Protein AF-Q3A7S2-F1 (afdb_monomer)

Organism: Syntrophotalea carbinolica (strain DSM 2380 / NBRC 103641 / GraBd1) (NCBI:txid338963)

InterPro domains:
  IPR001789 Signal transduction response regulator, receiver domain [PS50110] (1-132)
  IPR001867 OmpR/PhoB-type DNA-binding domain [PF00486] (165-240)
  IPR001867 OmpR/PhoB-type DNA-binding domain [PS51755] (143-242)
  IPR001867 OmpR/PhoB-type DNA-binding domain [SM00862] (164-240)
  IPR001867 OmpR/PhoB-type DNA-binding domain [cd00383] (151-240)
  IPR011006 CheY-like superfamily [SSF52172] (60-141)
  IPR016032 Signal transduction response regulator, C-terminal effector [SSF46894] (145-241)
  IPR036388 Winged helix-like DNA-binding domain superfamily [G3DSA:1.10.10.10] (134-241)
  IPR039420 Transcriptional regulatory protein WalR-like [PTHR48111] (60-238)

Sequence (242 aa):
MTLQRLKACLMEISANHEKNIWILAHQAQPDLSSLQDLMGGGYHLQPFAIRKSAVLHPPQKVDLALLDMAASTQDAMTSIMRLREDYKGPLAVLDNHPNERRHILALEIGADDYLQQPVSSPVLAARIEALLRRYQQAEREPSAVISVGDLTIDATRREVTKNEKVISVTTVEFKLLWYLASHAGIVVSRNDIHLALYNREYNGIDRSVDMYISRLRKKLGDCPAHPTLLKTIRGDGYLFVG

Mean predicted aligned error: 15.79 Å

Solvent-accessible surface area (backbone atoms only — not comparable to full-atom values): 14054 Å² total; per-residue (Å²): 136,61,69,66,60,58,51,49,53,57,48,63,77,61,69,84,66,79,39,29,34,37,32,38,20,63,46,95,72,64,89,50,76,57,48,54,69,42,55,81,72,48,39,46,79,45,80,42,69,56,51,103,82,59,80,73,73,78,66,101,71,61,59,30,39,38,37,44,41,85,54,64,72,68,67,47,55,52,46,47,46,57,37,52,74,75,49,83,66,48,33,38,36,37,25,72,79,72,47,71,69,59,52,53,48,44,42,75,59,63,38,78,44,76,42,58,50,90,50,58,44,71,60,52,51,52,49,51,51,54,44,47,51,52,48,52,60,70,66,45,60,66,57,51,57,48,76,45,92,58,36,38,41,27,65,84,78,70,42,36,30,45,77,91,36,80,47,94,67,54,76,65,50,45,51,50,51,49,55,37,56,71,40,53,80,41,80,43,37,60,45,58,51,32,31,74,75,68,75,40,81,60,83,88,72,82,55,63,67,65,50,42,52,55,52,47,26,64,72,69,72,39,42,86,92,64,48,65,40,68,36,78,43,85,96,56,32,38,26,22,44,116

Nearest PDB structures (foldseek):
  4nhj-assembly1_B  TM=9.619E-01  e=2.198E-11  Klebsiella pneumoniae
  1ys6-assembly1_B  TM=4.608E-01  e=1.543E-15  Mycobacterium tuberculosis
  1ys6-assembly1_A  TM=4.463E-01  e=8.260E-16  Mycobacterium tuberculosis
  1ys7-assembly1_B  TM=4.510E-01  e=1.559E-14  Mycobacterium tuberculosis
  1ys7-assembly1_A  TM=4.582E-01  e=7.441E-14  Mycobacterium tuberculosis

Radius of gyration: 23.62 Å; Cα contacts (8 Å, |Δi|>4): 332; chains: 1; bounding box: 54×36×61 Å

Secondary structure (DSSP, 8-state):
--HHHHHHHHHHHT-S--EEEEEEESSSS---GGGHHHHTTTEEEEEEE--TT------S--SEEEEE--S-HHHHHHHHHHHHHH--S-EEEEESS--HHHHHHHHHTT-SEEEESS--HHHHHHHHHHHHHHHHHHH----SEEEETTEEEETTTTEEEETTEE----HHHHHHHHHHHHTTTSEEEHHHHHHHHHSS---S---HHHHHHHHHHHHHT-BTTB-SSEEEETTTEEEE--

Foldseek 3Di:
DDPVVVVVVVVVVVPDAQAEEEEEEQDPDDPCVQVPVVVVVRYDYH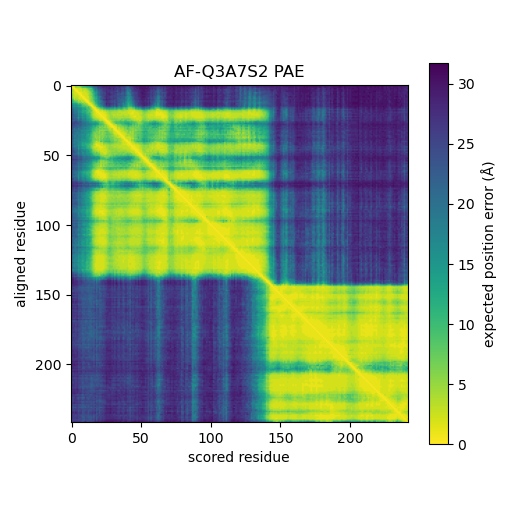YDHDDQPDQDDDPPDHLEYEYEPPDDLPSRLVVLLRCVVHDDHAYEYEYQDDDPVSQVSSVVSPHPYYDYPPDHNVVVVVVSVVRSVVRVVVVPPPPCWDDDPQWIQHVVVLWIGGVNHTQDDDPLLSQLLVVQSVVAPDFDFPQNSCCSRPVDGDPPPDCVSVVSLVVNCVSRVADQVHGQAWDADPPGHIHGYD

pLDDT: mean 81.1, std 15.26, range [33.44, 96.94]

Structure (mmCIF, N/CA/C/O backbone):
data_AF-Q3A7S2-F1
#
_entry.id   AF-Q3A7S2-F1
#
loop_
_atom_site.group_PDB
_atom_site.id
_atom_site.type_symbol
_atom_site.label_atom_id
_atom_site.label_alt_id
_atom_site.label_comp_id
_atom_site.label_asym_id
_atom_site.label_entity_id
_atom_site.label_seq_id
_atom_site.pdbx_PDB_ins_code
_atom_site.Cartn_x
_atom_site.Cartn_y
_atom_site.Cartn_z
_atom_site.occupancy
_atom_site.B_iso_or_equiv
_atom_site.auth_seq_id
_atom_site.auth_comp_id
_atom_site.auth_asym_id
_atom_site.auth_atom_id
_atom_site.pdbx_PDB_model_num
ATOM 1 N N . MET A 1 1 ? -18.500 -14.383 -22.888 1.00 48.12 1 MET A N 1
ATOM 2 C CA . MET A 1 1 ? -18.293 -12.991 -22.426 1.00 48.12 1 MET A CA 1
ATOM 3 C C . MET A 1 1 ? -17.376 -12.296 -23.418 1.00 48.12 1 MET A C 1
ATOM 5 O O . MET A 1 1 ? -16.205 -12.631 -23.485 1.00 48.12 1 MET A O 1
ATOM 9 N N . THR A 1 2 ? -17.927 -11.436 -24.268 1.00 45.91 2 THR A N 1
ATOM 10 C CA . THR A 1 2 ? -17.238 -10.834 -25.421 1.00 45.91 2 THR A CA 1
ATOM 11 C C . THR A 1 2 ? -16.169 -9.829 -24.980 1.00 45.91 2 THR A C 1
ATOM 13 O O . THR A 1 2 ? -16.410 -9.054 -24.053 1.00 45.91 2 THR A O 1
ATOM 16 N N . LEU A 1 3 ? -15.021 -9.802 -25.675 1.00 38.12 3 LEU A N 1
ATOM 17 C CA . LEU A 1 3 ? -13.887 -8.884 -25.447 1.00 38.12 3 LEU A CA 1
ATOM 18 C C . LEU A 1 3 ? -14.303 -7.412 -25.241 1.00 38.12 3 LEU A C 1
ATOM 20 O O . LEU A 1 3 ? -13.649 -6.691 -24.496 1.00 38.12 3 LEU A O 1
ATOM 24 N N . GLN A 1 4 ? -15.413 -6.974 -25.845 1.00 40.25 4 GLN A N 1
ATOM 25 C CA . GLN A 1 4 ? -15.977 -5.629 -25.675 1.00 40.25 4 GLN A CA 1
ATOM 26 C C . GLN A 1 4 ? -16.370 -5.285 -24.230 1.00 40.25 4 GLN A C 1
ATOM 28 O O . GLN A 1 4 ? -16.166 -4.149 -23.817 1.00 40.25 4 GLN A O 1
ATOM 33 N N . ARG A 1 5 ? -16.873 -6.240 -23.435 1.00 39.09 5 ARG A N 1
ATOM 34 C CA . ARG A 1 5 ? -17.224 -5.989 -22.022 1.00 39.09 5 ARG A CA 1
ATOM 35 C C . ARG A 1 5 ? -15.995 -5.916 -21.114 1.00 39.09 5 ARG A C 1
ATOM 37 O O . ARG A 1 5 ? -15.996 -5.152 -20.160 1.00 39.09 5 ARG A O 1
ATOM 44 N N . LEU A 1 6 ? -14.937 -6.661 -21.440 1.00 42.56 6 LEU A N 1
ATOM 45 C CA . LEU A 1 6 ? -13.638 -6.565 -20.763 1.00 42.56 6 LEU A CA 1
ATOM 46 C C . LEU A 1 6 ? -12.948 -5.231 -21.076 1.00 42.56 6 LEU A C 1
ATOM 48 O O . LEU A 1 6 ? -12.407 -4.605 -20.173 1.00 42.56 6 LEU A O 1
ATOM 52 N N . LYS A 1 7 ? -13.040 -4.758 -22.327 1.00 37.19 7 LYS A N 1
ATOM 53 C CA . LYS A 1 7 ? -12.528 -3.445 -22.748 1.00 37.19 7 LYS A CA 1
ATOM 54 C C . LYS A 1 7 ? -13.284 -2.289 -22.080 1.00 37.19 7 LYS A C 1
ATOM 56 O O . LYS A 1 7 ? -12.646 -1.355 -21.620 1.00 37.19 7 LYS A O 1
ATOM 61 N N . ALA A 1 8 ? -14.612 -2.388 -21.969 1.00 38.03 8 ALA A N 1
ATOM 62 C CA . ALA A 1 8 ? -15.437 -1.402 -21.267 1.00 38.03 8 ALA A CA 1
ATOM 63 C C . ALA A 1 8 ? -15.155 -1.373 -19.754 1.00 38.03 8 ALA A C 1
ATOM 65 O O . ALA A 1 8 ? -14.976 -0.301 -19.195 1.00 38.03 8 ALA A O 1
ATOM 66 N N . CYS A 1 9 ? -15.002 -2.538 -19.114 1.00 33.44 9 CYS A N 1
ATOM 67 C C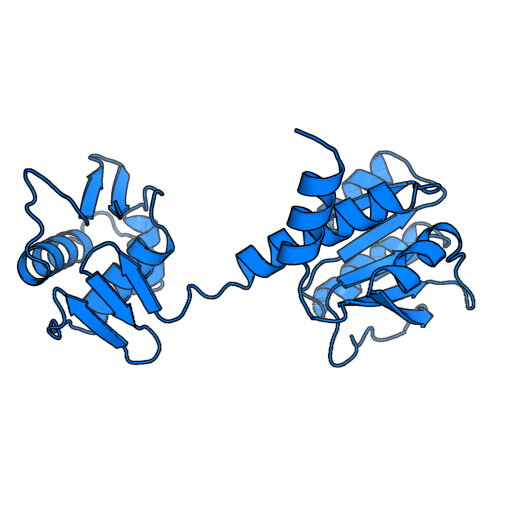A . CYS A 1 9 ? -14.661 -2.632 -17.691 1.00 33.44 9 CYS A CA 1
ATOM 68 C C . CYS A 1 9 ? -13.232 -2.124 -17.391 1.00 33.44 9 CYS A C 1
ATOM 70 O O . CYS A 1 9 ? -13.012 -1.436 -16.399 1.00 33.44 9 CYS A O 1
ATOM 72 N N . LEU A 1 10 ? -12.261 -2.372 -18.282 1.00 39.62 10 LEU A N 1
ATOM 73 C CA . LEU A 1 10 ? -10.918 -1.776 -18.192 1.00 39.62 10 LEU A CA 1
ATOM 74 C C . LEU A 1 10 ? -10.925 -0.255 -18.431 1.00 39.62 10 LEU A C 1
ATOM 76 O O . LEU A 1 10 ? -10.143 0.457 -17.807 1.00 39.62 10 LEU A O 1
ATOM 80 N N . MET A 1 11 ? -11.809 0.249 -19.300 1.00 37.44 11 MET A N 1
ATOM 81 C CA . MET A 1 11 ? -11.965 1.686 -19.554 1.00 37.44 11 MET A CA 1
ATOM 82 C C . MET A 1 11 ? -12.685 2.420 -18.412 1.00 37.44 11 MET A C 1
ATOM 84 O O . MET A 1 11 ? -12.298 3.538 -18.091 1.00 37.44 11 MET A O 1
ATOM 88 N N . GLU A 1 12 ? -13.664 1.797 -17.749 1.00 36.38 12 GLU A N 1
ATOM 89 C CA . GLU A 1 12 ? -14.372 2.391 -16.602 1.00 36.38 12 GLU A CA 1
ATOM 90 C C . GLU A 1 12 ? -13.515 2.435 -15.326 1.00 36.38 12 GLU A C 1
ATOM 92 O O . GLU A 1 12 ? -13.621 3.388 -14.558 1.00 36.38 12 GLU A O 1
ATOM 97 N N . ILE A 1 13 ? -12.599 1.478 -15.122 1.00 43.12 13 ILE A N 1
ATOM 98 C CA . ILE A 1 13 ? -11.626 1.526 -14.009 1.00 43.12 13 ILE A CA 1
ATOM 99 C C . ILE A 1 13 ? -10.558 2.617 -14.243 1.00 43.12 13 ILE A C 1
ATOM 101 O O . ILE A 1 13 ? -9.971 3.122 -13.288 1.00 43.12 13 ILE A O 1
ATOM 105 N N . SER A 1 14 ? -10.339 3.025 -15.498 1.00 41.66 14 SER A N 1
ATOM 106 C CA . SER A 1 14 ? -9.400 4.086 -15.892 1.00 41.66 14 SER A CA 1
ATOM 107 C C . SER A 1 14 ? -10.090 5.429 -16.173 1.00 41.66 14 SER A C 1
ATOM 109 O O . SER A 1 14 ? -9.552 6.260 -16.912 1.00 41.66 14 SER A O 1
ATOM 111 N N . ALA A 1 15 ? -11.279 5.660 -15.612 1.00 37.66 15 ALA A N 1
ATOM 112 C CA . ALA A 1 15 ? -11.998 6.909 -15.796 1.00 37.66 15 ALA A CA 1
ATOM 113 C C . ALA A 1 15 ? -11.271 8.089 -15.112 1.00 37.66 15 ALA A C 1
ATOM 115 O O . ALA A 1 15 ? -11.361 8.302 -13.905 1.00 37.66 15 ALA A O 1
ATOM 116 N N . ASN A 1 16 ? -10.642 8.907 -15.961 1.00 46.31 16 ASN A N 1
ATOM 117 C CA . ASN A 1 16 ? -10.535 10.366 -15.857 1.00 46.31 16 ASN A CA 1
ATOM 118 C C . ASN A 1 16 ? -9.338 11.022 -15.140 1.00 46.31 16 ASN A C 1
ATOM 120 O O . ASN A 1 16 ? -9.440 12.180 -14.728 1.00 46.31 16 ASN A O 1
ATOM 124 N N . HIS A 1 17 ? -8.173 10.372 -15.078 1.00 57.84 17 HIS A N 1
ATOM 125 C CA . HIS A 1 17 ? -6.934 11.102 -14.785 1.00 57.84 17 HIS A CA 1
ATOM 126 C C . HIS A 1 17 ? -5.827 10.785 -15.789 1.00 57.84 17 HIS A C 1
ATOM 128 O O . HIS A 1 17 ? -5.480 9.622 -15.987 1.00 57.84 17 HIS A O 1
ATOM 134 N N . GLU A 1 18 ? -5.297 11.830 -16.431 1.00 75.69 18 GLU A N 1
ATOM 135 C CA . GLU A 1 18 ? -4.064 11.752 -17.215 1.00 75.69 18 GLU A CA 1
ATOM 136 C C . GLU A 1 18 ? -2.928 11.260 -16.313 1.00 75.69 18 GLU A C 1
ATOM 138 O O . GLU A 1 18 ? -2.699 11.824 -15.237 1.00 75.69 18 GLU A O 1
ATOM 143 N N . LYS A 1 19 ? -2.241 10.201 -16.751 1.00 85.19 19 LYS A N 1
ATOM 144 C CA . LYS A 1 19 ? -1.159 9.548 -16.003 1.00 85.19 19 LYS A CA 1
ATOM 145 C C . LYS A 1 19 ? 0.183 10.089 -16.478 1.00 85.19 19 LYS A C 1
ATOM 147 O O . LYS A 1 19 ? 0.561 9.888 -17.629 1.00 85.19 19 LYS A O 1
ATOM 152 N N . ASN A 1 20 ? 0.907 10.758 -15.597 1.00 88.06 20 ASN A N 1
ATOM 153 C CA . ASN A 1 20 ? 2.185 11.402 -15.864 1.00 88.06 20 ASN A CA 1
ATOM 154 C C . ASN A 1 20 ? 3.316 10.402 -15.642 1.00 88.06 20 ASN A C 1
ATOM 156 O O . ASN A 1 20 ? 3.643 10.050 -14.506 1.00 88.06 20 ASN A O 1
ATOM 160 N N . ILE A 1 21 ? 3.915 9.945 -16.736 1.00 88.88 21 ILE A N 1
ATOM 161 C CA . ILE A 1 21 ? 5.061 9.043 -16.713 1.00 88.88 21 ILE A CA 1
ATOM 162 C C . ILE A 1 21 ? 6.331 9.862 -16.905 1.00 88.88 21 ILE A C 1
ATOM 164 O O . ILE A 1 21 ? 6.551 10.462 -17.959 1.00 88.88 21 ILE A O 1
ATOM 168 N N . TRP A 1 22 ? 7.193 9.854 -15.895 1.00 89.38 22 TRP A N 1
ATOM 169 C CA . TRP A 1 22 ? 8.502 10.487 -15.952 1.00 89.38 22 TRP A CA 1
ATOM 170 C C . TRP A 1 22 ? 9.526 9.515 -16.536 1.00 89.38 22 TRP A C 1
ATOM 172 O O . TRP A 1 22 ? 9.850 8.503 -15.919 1.00 89.38 22 TRP A O 1
ATOM 182 N N . ILE A 1 23 ? 10.023 9.803 -17.738 1.00 87.25 23 ILE A N 1
ATOM 183 C CA . ILE A 1 23 ? 10.953 8.924 -18.450 1.00 87.25 23 ILE A CA 1
ATOM 184 C C . ILE A 1 23 ? 12.376 9.398 -18.213 1.00 87.25 23 ILE A C 1
ATOM 186 O O . ILE A 1 23 ? 12.776 10.466 -18.665 1.00 87.25 23 ILE A O 1
ATOM 190 N N . LEU A 1 24 ? 13.155 8.569 -17.541 1.00 85.81 24 LEU A N 1
ATOM 191 C CA . LEU A 1 24 ? 14.542 8.813 -17.207 1.00 85.81 24 LEU A CA 1
ATOM 192 C C . LEU A 1 24 ? 15.432 8.071 -18.199 1.00 85.81 24 LEU A C 1
ATOM 194 O O . LEU A 1 24 ? 15.424 6.844 -18.239 1.00 85.81 24 LEU A O 1
ATOM 198 N N . ALA A 1 25 ? 16.215 8.801 -18.986 1.00 82.62 25 ALA A N 1
ATOM 199 C CA . ALA A 1 25 ? 17.092 8.209 -19.989 1.00 82.62 25 ALA A CA 1
ATOM 200 C C . ALA A 1 25 ? 18.486 8.829 -19.948 1.00 82.62 25 ALA A C 1
ATOM 202 O O . ALA A 1 25 ? 18.646 10.027 -19.738 1.00 82.62 25 ALA A O 1
ATOM 203 N N . HIS A 1 26 ? 19.518 8.022 -20.184 1.00 73.12 26 HIS A N 1
ATOM 204 C CA . HIS A 1 26 ? 20.896 8.522 -20.314 1.00 73.12 26 HIS A CA 1
ATOM 205 C C . HIS A 1 26 ? 21.193 9.094 -21.707 1.00 73.12 26 HIS A C 1
ATOM 207 O O . HIS A 1 26 ? 22.167 9.825 -21.883 1.00 73.12 26 HIS A O 1
ATOM 213 N N . GLN A 1 27 ? 20.358 8.783 -22.702 1.00 66.38 27 GLN A N 1
ATOM 214 C CA . GLN A 1 27 ? 20.452 9.376 -24.032 1.00 66.38 27 GLN A CA 1
ATOM 215 C C . GLN A 1 27 ? 19.611 10.652 -24.122 1.00 66.38 27 GLN A C 1
ATOM 217 O O . GLN A 1 27 ? 18.549 10.756 -23.513 1.00 66.38 27 GLN A O 1
ATOM 222 N N . ALA A 1 28 ? 20.073 11.616 -24.922 1.00 57.28 28 ALA A N 1
ATOM 223 C CA . ALA A 1 28 ? 19.348 12.864 -25.169 1.00 57.28 28 ALA A CA 1
ATOM 224 C C . ALA A 1 28 ? 17.987 12.636 -25.855 1.00 57.28 28 ALA A C 1
ATOM 226 O O . ALA A 1 28 ? 17.095 13.472 -25.735 1.00 57.28 28 ALA A O 1
ATOM 227 N N . GLN A 1 29 ? 17.834 11.507 -26.551 1.00 60.62 29 GLN A N 1
ATOM 228 C CA . GLN A 1 29 ? 16.606 11.108 -27.220 1.00 60.62 29 GLN A CA 1
ATOM 229 C C . GLN A 1 29 ? 16.424 9.590 -27.037 1.00 60.62 29 GLN A C 1
ATOM 231 O O . GLN A 1 29 ? 17.007 8.820 -27.797 1.00 60.62 29 GLN A O 1
ATOM 236 N N . PRO A 1 30 ? 15.718 9.146 -25.981 1.00 64.19 30 PRO A N 1
ATOM 237 C CA . PRO A 1 30 ? 15.456 7.725 -25.764 1.00 64.19 30 PRO A CA 1
ATOM 238 C C . PRO A 1 30 ? 14.642 7.123 -26.910 1.00 64.19 30 PRO A C 1
ATOM 240 O O . PRO A 1 30 ? 13.826 7.811 -27.530 1.00 64.19 30 PRO A O 1
ATOM 243 N N . ASP A 1 31 ? 14.834 5.830 -27.168 1.00 68.19 31 ASP A N 1
ATOM 244 C CA . ASP A 1 31 ? 13.972 5.102 -28.094 1.00 68.19 31 ASP A CA 1
ATOM 245 C C . ASP A 1 31 ? 12.619 4.840 -27.423 1.00 68.19 31 ASP A C 1
ATOM 247 O O . ASP A 1 31 ? 12.429 3.910 -26.638 1.00 68.19 31 ASP A O 1
ATOM 251 N N . LEU A 1 32 ? 11.662 5.712 -27.731 1.00 68.31 32 LEU A N 1
ATOM 252 C CA . LEU A 1 32 ? 10.299 5.639 -27.222 1.00 68.31 32 LEU A CA 1
ATOM 253 C C . LEU A 1 32 ? 9.363 4.871 -28.164 1.00 68.31 32 LEU A C 1
ATOM 255 O O . LEU A 1 32 ? 8.152 4.934 -27.973 1.00 68.31 32 LEU A O 1
ATOM 259 N N . SER A 1 33 ? 9.872 4.158 -29.176 1.00 69.38 33 SER A N 1
ATOM 260 C CA . SER A 1 33 ? 9.041 3.427 -30.149 1.00 69.38 33 SER A CA 1
ATOM 261 C C . SER A 1 33 ? 8.035 2.489 -29.473 1.00 69.38 33 SER A C 1
ATOM 263 O O . SER A 1 33 ? 6.849 2.518 -29.788 1.00 69.38 33 SER A O 1
ATOM 265 N N . SER A 1 34 ? 8.475 1.755 -28.446 1.00 66.69 34 SER A N 1
ATOM 266 C CA . SER A 1 34 ? 7.626 0.847 -27.653 1.00 66.69 34 SER A CA 1
ATOM 267 C C . SER A 1 34 ? 6.570 1.571 -26.793 1.00 66.69 34 SER A C 1
ATOM 269 O O . SER A 1 34 ? 5.634 0.944 -26.290 1.00 66.69 34 SER A O 1
ATOM 271 N N . LEU A 1 35 ? 6.718 2.887 -26.616 1.00 70.88 35 LEU A N 1
ATOM 272 C CA . LEU A 1 35 ? 5.894 3.751 -25.767 1.00 7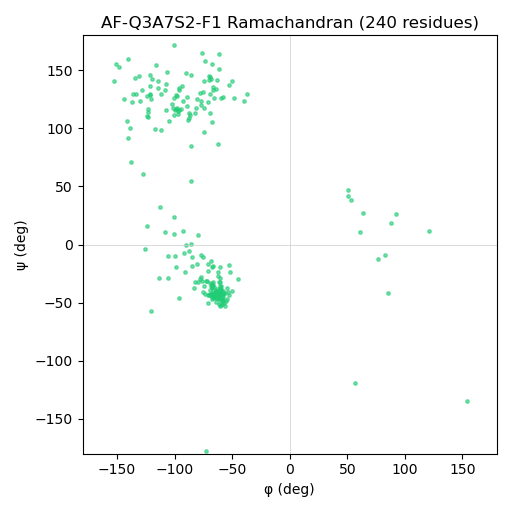0.88 35 LEU A CA 1
ATOM 273 C C . LEU A 1 35 ? 4.929 4.639 -26.568 1.00 70.88 35 LEU A C 1
ATOM 275 O O . LEU A 1 35 ? 4.054 5.256 -25.965 1.00 70.88 35 LEU A O 1
ATOM 279 N N . GLN A 1 36 ? 5.051 4.709 -27.899 1.00 70.06 36 GLN A N 1
ATOM 280 C CA . GLN A 1 36 ? 4.243 5.611 -28.735 1.00 70.06 36 GLN A CA 1
ATOM 281 C C . GLN A 1 36 ? 2.740 5.365 -28.576 1.00 70.06 36 GLN A C 1
ATOM 283 O O . GLN A 1 36 ? 1.971 6.312 -28.406 1.00 70.06 36 GLN A O 1
ATOM 288 N N . ASP A 1 37 ? 2.337 4.096 -28.524 1.00 72.19 37 ASP A N 1
ATOM 289 C CA . ASP A 1 37 ? 0.938 3.696 -28.357 1.00 72.19 37 ASP A CA 1
ATOM 290 C C . ASP A 1 37 ? 0.364 4.067 -26.978 1.00 72.19 37 ASP A C 1
ATOM 292 O O . ASP A 1 37 ? -0.855 4.152 -26.820 1.00 72.19 37 ASP A O 1
ATOM 296 N N . LEU A 1 38 ? 1.215 4.335 -25.975 1.00 72.44 38 LEU A N 1
ATOM 297 C CA . LEU A 1 38 ? 0.760 4.810 -24.666 1.00 72.44 38 LEU A CA 1
ATOM 298 C C . LEU A 1 38 ? 0.262 6.258 -24.739 1.00 72.44 38 LEU A C 1
ATOM 300 O O . LEU A 1 38 ? -0.688 6.607 -24.047 1.00 72.44 38 LEU A O 1
ATOM 304 N N . MET A 1 39 ? 0.806 7.104 -25.615 1.00 67.19 39 MET A N 1
ATOM 305 C CA . MET A 1 39 ? 0.334 8.494 -25.718 1.00 67.19 39 MET A CA 1
ATOM 306 C C . MET A 1 39 ? -1.150 8.570 -26.120 1.00 67.19 39 MET A C 1
ATOM 308 O O . MET A 1 39 ? -1.879 9.438 -25.648 1.00 67.19 39 MET A O 1
ATOM 312 N N . GLY A 1 40 ? -1.634 7.613 -26.922 1.00 66.12 40 GLY A N 1
ATOM 313 C CA . GLY A 1 40 ? -3.054 7.496 -27.282 1.00 66.12 40 GLY A CA 1
ATOM 314 C C . GLY A 1 40 ? -3.957 6.931 -26.175 1.00 66.12 40 GLY A C 1
ATOM 315 O O . GLY A 1 40 ? -5.178 6.966 -26.307 1.00 66.12 40 GLY A O 1
ATOM 316 N N . GLY A 1 41 ? -3.376 6.406 -25.091 1.00 67.94 41 GLY A N 1
ATOM 317 C CA . GLY A 1 41 ? -4.070 5.749 -23.979 1.00 67.94 41 GLY A CA 1
ATOM 318 C C . GLY A 1 41 ? -4.271 6.615 -22.731 1.00 67.94 41 GLY A C 1
ATOM 319 O O . GLY A 1 41 ? -4.666 6.077 -21.700 1.00 67.94 41 GLY A O 1
ATOM 320 N N . GLY A 1 42 ? -3.991 7.924 -22.799 1.00 77.81 42 GLY A N 1
ATOM 321 C CA . GLY A 1 42 ? -4.116 8.847 -21.659 1.00 77.81 42 GLY A CA 1
ATOM 322 C C . GLY A 1 42 ? -2.867 8.950 -20.773 1.00 77.81 42 GLY A C 1
ATOM 323 O O . GLY A 1 42 ? -2.961 9.398 -19.628 1.00 77.81 42 GLY A O 1
ATOM 324 N N . TYR A 1 43 ? -1.703 8.538 -21.285 1.00 81.56 43 TYR A N 1
ATOM 325 C CA . TYR A 1 43 ? -0.416 8.709 -20.614 1.00 81.56 43 TYR A CA 1
ATOM 326 C C . TYR A 1 43 ? 0.313 9.944 -21.151 1.00 81.56 43 TYR A C 1
ATOM 328 O O . TYR A 1 43 ? 0.538 10.069 -22.355 1.00 81.56 43 TYR A O 1
ATOM 336 N N . HIS A 1 44 ? 0.734 10.828 -20.252 1.00 84.38 44 HIS A N 1
ATOM 337 C CA . HIS A 1 44 ? 1.581 11.971 -20.561 1.00 84.38 44 HIS A CA 1
ATOM 338 C C . HIS A 1 44 ? 3.039 11.618 -20.257 1.00 84.38 44 HIS A C 1
ATOM 340 O O . HIS A 1 44 ? 3.412 11.400 -19.104 1.00 84.38 44 HIS A O 1
ATOM 346 N N . LEU A 1 45 ? 3.862 11.527 -21.299 1.00 84.81 45 LEU A N 1
ATOM 347 C CA . LEU A 1 45 ? 5.264 11.135 -21.187 1.00 84.81 45 LEU A CA 1
ATOM 348 C C . LEU A 1 45 ? 6.143 12.380 -21.031 1.00 84.81 45 LEU A C 1
ATOM 350 O O . LEU A 1 45 ? 6.144 13.249 -21.901 1.00 84.81 45 LEU A O 1
ATOM 354 N N . GLN A 1 46 ? 6.928 12.451 -19.956 1.00 84.50 46 GLN A N 1
ATOM 355 C CA . GLN A 1 46 ? 7.859 13.549 -19.697 1.00 84.50 46 GLN A CA 1
ATOM 356 C C . GLN A 1 46 ? 9.306 13.032 -19.679 1.00 84.50 46 GLN A C 1
ATOM 358 O O . GLN A 1 46 ? 9.740 12.485 -18.665 1.00 84.50 46 GLN A O 1
ATOM 363 N N . PRO A 1 47 ? 10.076 13.191 -20.770 1.00 82.56 47 PRO A N 1
ATOM 364 C CA . PRO A 1 47 ? 11.476 12.780 -20.815 1.00 82.56 47 PRO A CA 1
ATOM 365 C C . PRO A 1 47 ? 12.384 13.652 -19.943 1.00 82.56 47 PRO A C 1
ATOM 367 O O . PRO A 1 47 ? 12.217 14.869 -19.858 1.00 82.56 47 PRO A O 1
ATOM 370 N N . PHE A 1 48 ? 13.400 13.033 -19.351 1.00 81.62 48 PHE A N 1
ATOM 371 C CA . PHE A 1 48 ? 14.449 13.685 -18.584 1.00 81.62 48 PHE A CA 1
ATOM 372 C C . PHE A 1 48 ? 15.787 12.976 -18.794 1.00 81.62 48 PHE A C 1
ATOM 374 O O . PHE A 1 48 ? 15.926 11.770 -18.578 1.00 81.62 48 PHE A O 1
ATOM 381 N N . ALA A 1 49 ? 16.786 13.753 -19.207 1.00 79.62 49 ALA A N 1
ATOM 382 C CA . ALA A 1 49 ? 18.128 13.252 -19.456 1.00 79.62 49 ALA A CA 1
ATOM 383 C C . ALA A 1 49 ? 18.920 13.133 -18.144 1.00 79.62 49 ALA A C 1
ATOM 385 O O . ALA A 1 49 ? 19.218 14.140 -17.495 1.00 79.62 49 ALA A O 1
ATOM 386 N N . ILE A 1 50 ? 19.317 11.916 -17.774 1.00 76.62 50 ILE A N 1
ATOM 387 C CA . ILE A 1 50 ? 20.179 11.666 -16.617 1.00 76.62 50 ILE A CA 1
ATOM 388 C C . ILE A 1 50 ? 21.626 12.007 -16.984 1.00 76.62 50 ILE A C 1
ATOM 390 O O . ILE A 1 50 ? 22.166 11.548 -17.987 1.00 76.62 50 ILE A O 1
ATOM 394 N N . ARG A 1 51 ? 22.285 12.797 -16.132 1.00 72.06 51 ARG A N 1
ATOM 395 C CA . ARG A 1 51 ? 23.737 13.033 -16.181 1.00 72.06 51 ARG A CA 1
ATOM 396 C C . ARG A 1 51 ? 24.381 12.499 -14.905 1.00 72.06 51 ARG A C 1
ATOM 398 O O . ARG A 1 51 ? 23.740 12.472 -13.859 1.00 72.06 51 ARG A O 1
ATOM 405 N N . LYS A 1 52 ? 25.669 12.140 -14.959 1.00 65.06 52 LYS A N 1
ATOM 406 C CA . LYS A 1 52 ? 26.415 11.517 -13.840 1.00 65.06 52 LYS A CA 1
ATOM 407 C C . LYS A 1 52 ? 26.342 12.255 -12.494 1.00 65.06 52 LYS A C 1
ATOM 409 O O . LYS A 1 52 ? 26.497 11.607 -11.463 1.00 65.06 52 LYS A O 1
ATOM 414 N N . SER A 1 53 ? 26.071 13.559 -12.487 1.00 61.09 53 SER A N 1
ATOM 415 C CA . SER A 1 53 ? 25.916 14.375 -11.269 1.00 61.09 53 SER A CA 1
ATOM 416 C C . SER A 1 53 ? 24.567 15.099 -11.196 1.00 61.09 53 SER A C 1
ATOM 418 O O . SER A 1 53 ? 24.432 16.063 -10.450 1.00 61.09 53 SER A O 1
ATOM 420 N N . ALA A 1 54 ? 23.585 14.694 -12.007 1.00 61.88 54 ALA A N 1
ATOM 421 C CA . ALA A 1 54 ? 22.261 15.296 -11.964 1.00 61.88 54 ALA A CA 1
ATOM 422 C C . ALA A 1 54 ? 21.562 14.905 -10.660 1.00 61.88 54 ALA A C 1
ATOM 424 O O . ALA A 1 54 ? 21.488 13.722 -10.324 1.00 61.88 54 ALA A O 1
ATOM 425 N N . VAL A 1 55 ? 21.036 15.903 -9.955 1.00 62.66 55 VAL A N 1
ATOM 426 C CA . VAL A 1 55 ? 20.089 15.667 -8.867 1.00 62.66 55 VAL A CA 1
ATOM 427 C C . VAL A 1 55 ? 18.740 15.346 -9.502 1.00 62.66 55 VAL A C 1
ATOM 429 O O . VAL A 1 55 ? 18.240 16.12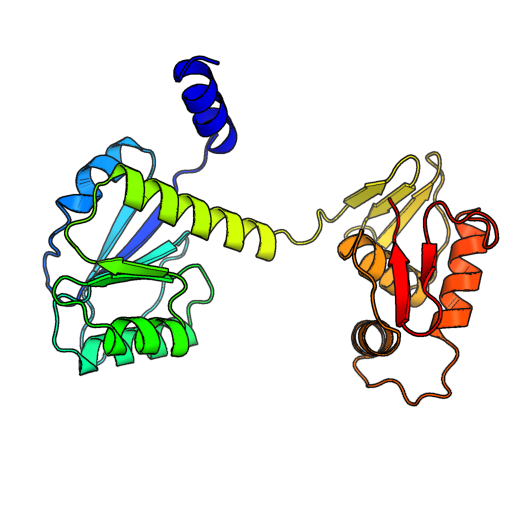2 -10.323 1.00 62.66 55 VAL A O 1
ATOM 432 N N . LEU A 1 56 ? 18.185 14.185 -9.167 1.00 71.25 56 LEU A N 1
ATOM 433 C CA . LEU A 1 56 ? 16.944 13.683 -9.744 1.00 71.25 56 LEU A CA 1
ATOM 434 C C . LEU A 1 56 ? 15.758 14.254 -8.964 1.00 71.25 56 LEU A C 1
ATOM 436 O O . LEU A 1 56 ? 15.237 13.613 -8.063 1.00 71.25 56 LEU A O 1
ATOM 440 N N . HIS A 1 57 ? 15.324 15.462 -9.321 1.00 73.94 57 HIS A N 1
ATOM 441 C CA . HIS A 1 57 ? 14.101 16.032 -8.760 1.00 73.94 57 HIS A CA 1
ATOM 442 C C . HIS A 1 57 ? 12.899 15.593 -9.603 1.00 73.94 57 HIS A C 1
ATOM 444 O O . HIS A 1 57 ? 12.809 16.007 -10.765 1.00 73.94 57 HIS A O 1
ATOM 450 N N . PRO A 1 58 ? 11.979 14.776 -9.060 1.00 76.75 58 PRO A N 1
ATOM 451 C CA . PRO A 1 58 ? 10.755 14.447 -9.771 1.00 76.75 58 PRO A CA 1
ATOM 452 C C . PRO A 1 58 ? 9.920 15.720 -9.994 1.00 76.75 58 PRO A C 1
ATOM 454 O O . PRO A 1 58 ? 9.869 16.584 -9.112 1.00 76.75 58 PRO A O 1
ATOM 457 N N . PRO A 1 59 ? 9.260 15.874 -11.157 1.00 77.00 59 PRO A N 1
ATOM 458 C CA . PRO A 1 59 ? 8.312 16.960 -11.359 1.00 77.00 59 PRO A CA 1
ATOM 459 C C . PRO A 1 59 ? 7.133 16.867 -10.379 1.00 77.00 59 PRO A C 1
ATOM 461 O O . PRO A 1 59 ? 6.884 15.839 -9.755 1.00 77.00 59 PRO A O 1
ATOM 464 N N . GLN A 1 60 ? 6.384 17.964 -10.251 1.00 68.31 60 GLN A N 1
ATOM 465 C CA . GLN A 1 60 ? 5.362 18.141 -9.211 1.00 68.31 60 GLN A CA 1
ATOM 466 C C . GLN A 1 60 ? 4.227 17.097 -9.249 1.00 68.31 60 GLN A C 1
ATOM 468 O O . GLN A 1 60 ? 3.539 16.908 -8.250 1.00 68.31 60 GLN A O 1
ATOM 473 N N . LYS A 1 61 ? 4.034 16.411 -10.384 1.00 79.06 61 LYS A N 1
ATOM 474 C CA . LYS A 1 61 ? 3.066 15.326 -10.548 1.00 79.06 61 LYS A CA 1
ATOM 475 C C . LYS A 1 61 ? 3.688 14.193 -11.368 1.00 79.06 61 LYS A C 1
ATOM 477 O O . LYS A 1 61 ? 3.775 14.292 -12.589 1.00 79.06 61 LYS A O 1
ATOM 482 N N . VAL A 1 62 ? 4.141 13.140 -10.687 1.00 86.19 62 VAL A N 1
ATOM 483 C CA . VAL A 1 62 ? 4.665 11.911 -11.303 1.00 86.19 62 VAL A CA 1
ATOM 484 C C . VAL A 1 62 ? 3.866 10.734 -10.787 1.00 86.19 62 VAL A C 1
ATOM 486 O O . VAL A 1 62 ? 3.968 10.387 -9.614 1.00 86.19 62 VAL A O 1
ATOM 489 N N . ASP A 1 63 ? 3.122 10.098 -11.683 1.00 89.12 63 ASP A N 1
ATOM 490 C CA . ASP A 1 63 ? 2.370 8.890 -11.364 1.00 89.12 63 ASP A CA 1
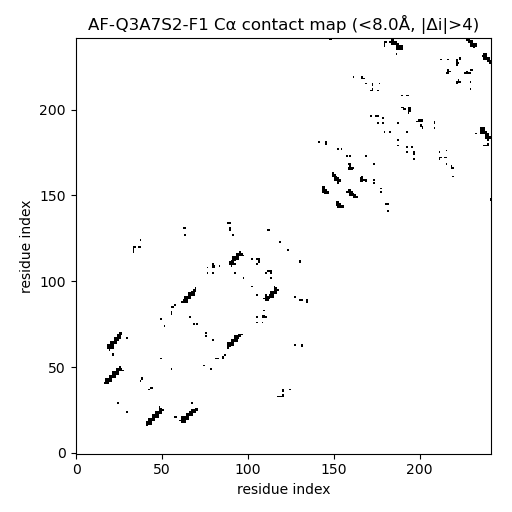ATOM 491 C C . ASP A 1 63 ? 3.274 7.652 -11.437 1.00 89.12 63 ASP A C 1
ATOM 493 O O . ASP A 1 63 ? 3.091 6.727 -10.657 1.00 89.12 63 ASP A O 1
ATOM 497 N N . LEU A 1 64 ? 4.275 7.638 -12.329 1.00 92.12 64 LEU A N 1
ATOM 498 C CA . LEU A 1 64 ? 5.273 6.566 -12.446 1.00 92.12 64 LEU A CA 1
ATOM 499 C C . LEU A 1 64 ? 6.597 7.089 -13.014 1.00 92.12 64 LEU A C 1
ATOM 501 O O . LEU A 1 64 ? 6.600 7.879 -13.956 1.00 92.12 64 LEU A O 1
ATOM 505 N N . ALA A 1 65 ? 7.721 6.602 -12.490 1.00 92.25 65 ALA A N 1
ATOM 506 C CA . ALA A 1 65 ? 9.038 6.779 -13.092 1.00 92.25 65 ALA A CA 1
ATOM 507 C C . ALA A 1 65 ? 9.418 5.557 -13.944 1.00 92.25 65 ALA A C 1
ATOM 509 O O . ALA A 1 65 ? 9.259 4.409 -13.528 1.00 92.25 65 ALA A O 1
ATOM 510 N N . LEU A 1 66 ? 9.934 5.804 -15.145 1.00 90.94 66 LEU A N 1
ATOM 511 C CA . LEU A 1 66 ? 10.350 4.783 -16.098 1.00 90.94 66 LEU A CA 1
ATOM 512 C C . LEU A 1 66 ? 11.814 5.010 -16.470 1.00 90.94 66 LEU A C 1
ATOM 514 O O . LEU A 1 66 ? 12.135 5.990 -17.138 1.00 90.94 66 LEU A O 1
ATOM 518 N N . LEU A 1 67 ? 12.702 4.120 -16.035 1.00 89.50 67 LEU A N 1
ATOM 519 C CA . LEU A 1 67 ? 14.133 4.210 -16.316 1.00 89.50 67 LEU A CA 1
ATOM 520 C C . LEU A 1 67 ? 14.499 3.393 -17.557 1.00 89.50 67 LEU A C 1
ATOM 522 O O . LEU A 1 67 ? 14.399 2.170 -17.538 1.00 89.50 67 LEU A O 1
ATOM 526 N N . ASP A 1 68 ? 14.985 4.058 -18.600 1.00 85.12 68 ASP A N 1
ATOM 527 C CA . ASP A 1 68 ? 15.564 3.424 -19.785 1.00 85.12 68 ASP A CA 1
ATOM 528 C C . ASP A 1 68 ? 17.069 3.160 -19.577 1.00 85.12 68 ASP A C 1
ATOM 530 O O . ASP A 1 68 ? 17.906 4.074 -19.554 1.00 85.12 68 ASP A O 1
ATOM 534 N N . MET A 1 69 ? 17.421 1.882 -19.420 1.00 78.19 69 MET A N 1
ATOM 535 C CA . MET A 1 69 ? 18.786 1.382 -19.263 1.00 78.19 69 MET A CA 1
ATOM 536 C C . MET A 1 69 ? 19.470 1.133 -20.615 1.00 78.19 69 MET A C 1
ATOM 538 O O . MET A 1 69 ? 20.017 0.061 -20.866 1.00 78.19 69 MET A O 1
ATOM 542 N N . ALA A 1 70 ? 19.510 2.141 -21.484 1.00 66.94 70 ALA A N 1
ATOM 543 C CA . ALA A 1 70 ? 20.328 2.098 -22.699 1.00 66.94 70 ALA A CA 1
ATOM 544 C C . ALA A 1 70 ? 21.836 2.354 -22.444 1.00 66.94 70 ALA A C 1
ATOM 546 O O . ALA A 1 70 ? 22.653 2.201 -23.352 1.00 66.94 70 ALA A O 1
ATOM 547 N N . ALA A 1 71 ? 22.227 2.767 -21.230 1.00 56.66 71 ALA A N 1
ATOM 548 C CA . ALA A 1 71 ? 23.609 3.104 -20.868 1.00 56.66 71 ALA A CA 1
ATOM 549 C C . ALA A 1 71 ? 24.346 1.989 -20.099 1.00 56.66 71 ALA A C 1
ATOM 551 O O . ALA A 1 71 ? 23.770 0.974 -19.705 1.00 56.66 71 ALA A O 1
ATOM 552 N N . SER A 1 72 ? 25.655 2.187 -19.895 1.00 61.19 72 SER A N 1
ATOM 553 C CA . SER A 1 72 ? 26.536 1.246 -19.191 1.00 61.19 72 SER A CA 1
ATOM 554 C C . SER A 1 72 ? 25.963 0.803 -17.830 1.00 61.19 72 SER A C 1
ATOM 556 O O . SER A 1 72 ? 25.377 1.605 -17.102 1.00 61.19 72 SER A O 1
ATOM 558 N N . THR A 1 73 ? 26.135 -0.481 -17.481 1.00 57.88 73 THR A N 1
ATOM 559 C CA . THR A 1 73 ? 25.489 -1.144 -16.325 1.00 57.88 73 THR A CA 1
ATOM 560 C C . THR A 1 73 ? 25.625 -0.370 -15.011 1.00 57.88 73 THR A C 1
ATOM 562 O O . THR A 1 73 ? 24.679 -0.316 -14.231 1.00 57.88 73 THR A O 1
ATOM 565 N N . GLN A 1 74 ? 26.793 0.227 -14.762 1.00 62.59 74 GLN A N 1
ATOM 566 C CA . GLN A 1 74 ? 27.096 0.870 -13.485 1.00 62.59 74 GLN A CA 1
ATOM 567 C C . GLN A 1 74 ? 26.286 2.157 -13.275 1.00 62.59 74 GLN A C 1
ATOM 569 O O . GLN A 1 74 ? 25.725 2.368 -12.201 1.00 62.59 74 GLN A O 1
ATOM 574 N N . ASP A 1 75 ? 26.179 2.991 -14.311 1.00 72.50 75 ASP A N 1
ATOM 575 C CA . ASP A 1 75 ? 25.524 4.300 -14.219 1.00 72.50 75 ASP A CA 1
ATOM 576 C C . ASP A 1 75 ? 24.006 4.156 -14.019 1.00 72.50 75 ASP A C 1
ATOM 578 O O . ASP A 1 75 ? 23.378 4.946 -13.310 1.00 72.50 75 ASP A O 1
ATOM 582 N N . ALA A 1 76 ? 23.409 3.114 -14.596 1.00 74.12 76 ALA A N 1
ATOM 583 C CA . ALA A 1 76 ? 21.984 2.846 -14.482 1.00 74.12 76 ALA A CA 1
ATOM 584 C C . ALA A 1 76 ? 21.579 2.322 -13.091 1.00 74.12 76 ALA A C 1
ATOM 586 O O . ALA A 1 76 ? 20.615 2.824 -12.518 1.00 74.12 76 ALA A O 1
ATOM 587 N N . MET A 1 77 ? 22.349 1.403 -12.492 1.00 84.88 77 MET A N 1
ATOM 588 C CA . MET A 1 77 ? 22.066 0.924 -11.128 1.00 84.88 77 MET A CA 1
ATOM 589 C C . MET A 1 77 ? 22.216 2.043 -10.094 1.00 84.88 77 MET A C 1
ATOM 591 O O . MET A 1 77 ? 21.356 2.225 -9.234 1.00 84.88 77 MET A O 1
ATOM 595 N N . THR A 1 78 ? 23.263 2.866 -10.223 1.00 84.62 78 THR A N 1
ATOM 596 C CA . THR A 1 78 ? 23.418 4.062 -9.382 1.00 84.62 78 THR A CA 1
ATOM 597 C C . THR A 1 78 ? 22.256 5.046 -9.564 1.00 84.62 78 THR A C 1
ATOM 599 O O . THR A 1 78 ? 21.864 5.704 -8.604 1.00 84.62 78 THR A O 1
ATOM 602 N N . SER A 1 79 ? 21.666 5.128 -10.762 1.00 84.88 79 SER A N 1
ATOM 603 C CA . SER A 1 79 ? 20.490 5.972 -11.010 1.00 84.88 79 SER A CA 1
ATOM 604 C C . SER A 1 79 ? 19.257 5.476 -10.251 1.00 84.88 79 SER A C 1
ATOM 606 O O . SER A 1 79 ? 18.543 6.305 -9.699 1.00 84.88 79 SER A O 1
ATOM 608 N N . ILE A 1 80 ? 19.035 4.156 -10.160 1.00 88.94 80 ILE A N 1
ATOM 609 C CA . ILE A 1 80 ? 17.940 3.580 -9.355 1.00 88.94 80 ILE A CA 1
ATOM 610 C C . ILE A 1 80 ? 18.126 3.953 -7.884 1.00 88.94 80 ILE A C 1
ATOM 612 O O . ILE A 1 80 ? 17.215 4.508 -7.276 1.00 88.94 80 ILE A O 1
ATOM 616 N N . MET A 1 81 ? 19.322 3.718 -7.335 1.00 88.06 81 MET A N 1
ATOM 617 C CA . MET A 1 81 ? 19.614 4.013 -5.928 1.00 88.06 81 MET A CA 1
ATOM 618 C C . MET A 1 81 ? 19.388 5.493 -5.600 1.00 88.06 81 MET A C 1
ATOM 620 O O . MET A 1 81 ? 18.674 5.803 -4.654 1.00 88.06 81 MET A O 1
ATOM 624 N N . ARG A 1 82 ? 19.928 6.401 -6.423 1.00 85.38 82 ARG A N 1
ATOM 625 C CA . ARG A 1 82 ? 19.755 7.852 -6.242 1.00 85.38 82 ARG A CA 1
ATOM 626 C C . ARG A 1 82 ? 18.307 8.283 -6.380 1.00 85.38 82 ARG A C 1
ATOM 628 O O . ARG A 1 82 ? 17.821 9.064 -5.578 1.00 85.38 82 ARG A O 1
ATOM 635 N N . LEU A 1 83 ? 17.602 7.763 -7.383 1.00 86.62 83 LEU A N 1
ATOM 636 C CA . LEU A 1 83 ? 16.189 8.066 -7.561 1.00 86.62 83 LEU A CA 1
ATOM 637 C C . LEU A 1 83 ? 15.385 7.639 -6.330 1.00 86.62 83 LEU A C 1
ATOM 639 O O . LEU A 1 83 ? 14.482 8.354 -5.920 1.00 86.62 83 LEU A O 1
ATOM 643 N N . ARG A 1 84 ? 15.730 6.506 -5.711 1.00 87.50 84 ARG A N 1
ATOM 644 C CA . ARG A 1 84 ? 15.058 6.005 -4.508 1.00 87.50 84 ARG A CA 1
ATOM 645 C C . ARG A 1 84 ? 15.326 6.800 -3.239 1.00 87.50 84 ARG A C 1
ATOM 647 O O . ARG A 1 84 ? 14.542 6.658 -2.294 1.00 87.50 84 ARG A O 1
ATOM 654 N N . GLU A 1 85 ? 16.354 7.644 -3.200 1.00 85.44 85 GLU A N 1
ATOM 655 C CA . GLU A 1 85 ? 16.554 8.580 -2.089 1.00 85.44 85 GLU A CA 1
ATOM 656 C C . GLU A 1 85 ? 15.349 9.534 -1.993 1.00 85.44 85 GLU A C 1
ATOM 658 O O . GLU A 1 85 ? 14.714 9.596 -0.935 1.00 85.44 85 GLU A O 1
ATOM 663 N N . ASP A 1 86 ? 14.932 10.113 -3.126 1.00 80.75 86 ASP A N 1
ATOM 664 C CA . ASP A 1 86 ? 13.921 11.181 -3.184 1.00 80.75 86 ASP A CA 1
ATOM 665 C C . ASP A 1 86 ? 12.537 10.736 -3.701 1.00 80.75 86 ASP A C 1
ATOM 667 O O . ASP A 1 86 ? 11.512 11.300 -3.316 1.00 80.75 86 ASP A O 1
ATOM 671 N N . TYR A 1 87 ? 12.464 9.711 -4.556 1.00 86.12 87 TYR A N 1
ATOM 672 C CA . TYR A 1 87 ? 11.225 9.255 -5.194 1.00 86.12 87 TYR A CA 1
ATOM 673 C C . TYR A 1 87 ? 10.726 7.924 -4.616 1.00 86.12 87 TYR A C 1
ATOM 675 O O . TYR A 1 87 ? 11.352 6.868 -4.764 1.00 86.12 87 TYR A O 1
ATOM 683 N N . LYS A 1 88 ? 9.548 7.972 -3.982 1.00 85.94 88 LYS A N 1
ATOM 684 C CA . LYS A 1 88 ? 8.895 6.806 -3.359 1.00 85.94 88 LYS A CA 1
ATOM 685 C C . LYS A 1 88 ? 7.798 6.165 -4.206 1.00 85.94 88 LYS A C 1
ATOM 687 O O . LYS A 1 88 ? 7.360 5.084 -3.837 1.00 85.94 88 LYS A O 1
ATOM 692 N N . GLY A 1 89 ? 7.384 6.791 -5.310 1.00 88.50 89 GLY A N 1
ATOM 693 C CA . GLY A 1 89 ? 6.347 6.263 -6.204 1.00 88.50 89 GLY A CA 1
ATOM 694 C C . GLY A 1 89 ? 6.816 5.066 -7.048 1.00 88.50 89 GLY A C 1
ATOM 695 O O . GLY A 1 89 ? 7.957 4.619 -6.901 1.00 88.50 89 GLY A O 1
ATOM 696 N N . PRO A 1 90 ? 5.967 4.536 -7.942 1.00 92.88 90 PRO A N 1
ATOM 697 C CA . PRO A 1 90 ? 6.298 3.351 -8.726 1.00 92.88 90 PRO A CA 1
ATOM 698 C C . PRO A 1 90 ? 7.438 3.610 -9.716 1.00 92.88 90 PRO A C 1
ATOM 700 O O . PRO A 1 90 ? 7.418 4.583 -10.469 1.00 92.88 90 PRO A O 1
ATOM 703 N N . LEU A 1 91 ? 8.410 2.701 -9.750 1.00 93.38 91 LEU A N 1
ATOM 704 C CA . LEU A 1 91 ? 9.571 2.722 -10.635 1.00 93.38 91 LEU A CA 1
ATOM 705 C C . LEU A 1 91 ? 9.633 1.443 -11.465 1.00 93.38 91 LEU A C 1
ATOM 707 O O . LEU A 1 91 ? 9.860 0.355 -10.935 1.00 93.38 91 LEU A O 1
ATOM 711 N N . ALA A 1 92 ? 9.511 1.589 -12.777 1.00 93.19 92 ALA A N 1
ATOM 712 C CA . ALA A 1 92 ? 9.764 0.515 -13.724 1.00 93.19 92 ALA A CA 1
ATOM 713 C C . ALA A 1 92 ? 11.081 0.744 -14.470 1.00 93.19 92 ALA A C 1
ATOM 715 O O . ALA A 1 92 ? 11.473 1.879 -14.748 1.00 93.19 92 ALA A O 1
ATOM 716 N N . VAL A 1 93 ? 11.745 -0.349 -14.829 1.00 91.06 93 VAL A N 1
ATOM 717 C CA . VAL A 1 93 ? 12.994 -0.340 -15.592 1.00 91.06 93 VAL A CA 1
ATOM 718 C C . VAL A 1 93 ? 12.771 -0.982 -16.958 1.00 91.06 93 VAL A C 1
ATOM 720 O O . VAL A 1 93 ? 12.159 -2.042 -17.049 1.00 91.06 93 VAL A O 1
ATOM 723 N N . LEU A 1 94 ? 13.286 -0.354 -18.014 1.00 88.56 94 LEU A N 1
ATOM 724 C CA . LEU A 1 94 ? 13.355 -0.895 -19.370 1.00 88.56 94 LEU A CA 1
ATOM 725 C C . LEU A 1 94 ? 14.813 -1.166 -19.735 1.00 88.56 94 LEU A C 1
ATOM 727 O O . LEU A 1 94 ? 15.653 -0.283 -19.588 1.00 88.56 94 LEU A O 1
ATOM 731 N N . ASP A 1 95 ? 15.120 -2.369 -20.218 1.00 85.94 95 ASP A N 1
ATOM 732 C CA . ASP A 1 95 ? 16.489 -2.752 -20.576 1.00 85.94 95 ASP A CA 1
ATOM 733 C C . ASP A 1 95 ? 16.557 -3.446 -21.942 1.00 85.94 95 ASP A C 1
ATOM 735 O O . ASP A 1 95 ? 15.839 -4.412 -22.205 1.00 85.94 95 ASP A O 1
ATOM 739 N N . ASN A 1 96 ? 17.460 -2.965 -22.798 1.00 82.88 96 ASN A N 1
ATOM 740 C CA . ASN A 1 96 ? 17.749 -3.525 -24.120 1.00 82.88 96 ASN A CA 1
ATOM 741 C C . ASN A 1 96 ? 18.770 -4.675 -24.078 1.00 82.88 96 ASN A C 1
ATOM 743 O O . ASN A 1 96 ? 18.864 -5.457 -25.020 1.00 82.88 96 ASN A O 1
ATOM 747 N N . HIS A 1 97 ? 19.540 -4.787 -22.991 1.00 82.12 97 HIS A N 1
ATOM 748 C CA . HIS A 1 97 ? 20.574 -5.809 -22.802 1.00 82.12 97 HIS A CA 1
ATOM 749 C C . HIS A 1 97 ? 20.368 -6.544 -21.472 1.00 82.12 97 HIS A C 1
ATOM 751 O O . HIS A 1 97 ? 21.236 -6.507 -20.587 1.00 82.12 97 HIS A O 1
ATOM 757 N N . PRO A 1 98 ? 19.214 -7.206 -21.295 1.00 80.81 98 PRO A N 1
ATOM 758 C CA . PRO A 1 98 ? 18.887 -7.829 -20.032 1.00 80.81 98 PRO A CA 1
ATOM 759 C C . PRO A 1 98 ? 19.784 -9.030 -19.778 1.00 80.81 98 PRO A C 1
ATOM 761 O O . PRO A 1 98 ? 20.127 -9.813 -20.665 1.00 80.81 98 PRO A O 1
ATOM 764 N N . ASN A 1 99 ? 20.119 -9.206 -18.512 1.00 85.44 99 ASN A N 1
ATOM 765 C CA . ASN A 1 99 ? 20.591 -10.476 -18.007 1.00 85.44 99 ASN A CA 1
ATOM 766 C C . ASN A 1 99 ? 19.979 -10.704 -16.628 1.00 85.44 99 ASN A C 1
ATOM 768 O O . ASN A 1 99 ? 19.546 -9.765 -15.958 1.00 85.44 99 ASN A O 1
ATOM 772 N N . GLU A 1 100 ? 19.950 -11.962 -16.209 1.00 89.12 100 GLU A N 1
ATOM 773 C CA . GLU A 1 100 ? 19.321 -12.368 -14.954 1.00 89.12 100 GLU A CA 1
ATOM 774 C C . GLU A 1 100 ? 19.888 -11.607 -13.747 1.00 89.12 100 GLU A C 1
ATOM 776 O O . GLU A 1 100 ? 19.136 -11.119 -12.910 1.00 89.12 100 GLU A O 1
ATOM 781 N N . ARG A 1 101 ? 21.210 -11.404 -13.703 1.00 88.69 101 ARG A N 1
ATOM 782 C CA . ARG A 1 101 ? 21.868 -10.677 -12.608 1.00 88.69 101 ARG A CA 1
ATOM 783 C C . ARG A 1 101 ? 21.439 -9.212 -12.535 1.00 88.69 101 ARG A C 1
ATOM 785 O O . ARG A 1 101 ? 21.254 -8.696 -11.442 1.00 88.69 101 ARG A O 1
ATOM 792 N N . ARG A 1 102 ? 21.285 -8.540 -13.678 1.00 86.31 102 ARG A N 1
ATOM 793 C CA . ARG A 1 102 ? 20.827 -7.146 -13.766 1.00 86.31 102 ARG A CA 1
ATOM 794 C C . ARG A 1 102 ? 19.377 -7.026 -13.333 1.00 86.31 102 ARG A C 1
ATOM 796 O O . ARG A 1 102 ? 19.063 -6.105 -12.595 1.00 86.31 102 ARG A O 1
ATOM 803 N N . HIS A 1 103 ? 18.533 -7.959 -13.759 1.00 89.31 103 HIS A N 1
ATOM 804 C CA . HIS A 1 103 ? 17.134 -8.000 -13.355 1.00 89.31 103 HIS A CA 1
ATOM 805 C C . HIS A 1 103 ? 17.016 -8.152 -11.833 1.00 89.31 103 HIS A C 1
ATOM 807 O O . HIS A 1 103 ? 16.394 -7.313 -11.188 1.00 89.31 103 HIS A O 1
ATOM 813 N N . ILE A 1 104 ? 17.678 -9.162 -11.257 1.00 91.12 104 ILE A N 1
ATOM 814 C CA . ILE A 1 104 ? 17.678 -9.394 -9.806 1.00 91.12 104 ILE A CA 1
ATOM 815 C C . ILE A 1 104 ? 18.176 -8.148 -9.072 1.00 91.12 104 ILE A C 1
ATOM 817 O O . ILE A 1 104 ? 17.469 -7.617 -8.220 1.00 91.12 104 ILE A O 1
ATOM 821 N N . LEU A 1 105 ? 19.346 -7.631 -9.460 1.00 90.38 105 LEU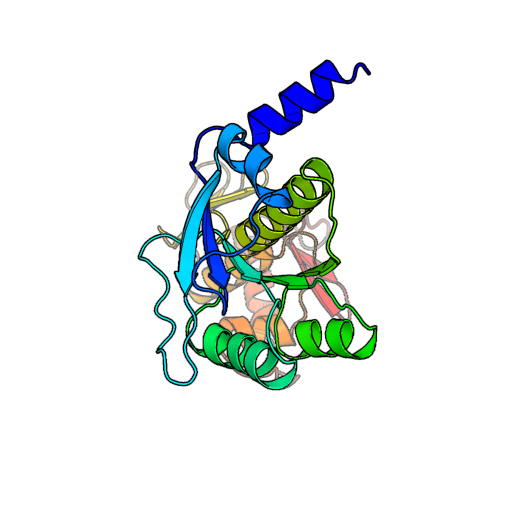 A N 1
ATOM 822 C CA . LEU A 1 105 ? 19.947 -6.482 -8.791 1.00 90.38 105 LEU A CA 1
ATOM 823 C C . LEU A 1 105 ? 19.063 -5.233 -8.875 1.00 90.38 105 LEU A C 1
ATOM 825 O O . LEU A 1 105 ? 18.936 -4.527 -7.883 1.00 90.38 105 LEU A O 1
ATOM 829 N N . ALA A 1 106 ? 18.443 -4.956 -10.026 1.00 89.81 106 ALA A N 1
ATOM 830 C CA . ALA A 1 106 ? 17.559 -3.804 -10.192 1.00 89.81 106 ALA A CA 1
ATOM 831 C C . ALA A 1 106 ? 16.370 -3.855 -9.222 1.00 89.81 106 ALA A C 1
ATOM 833 O O . ALA A 1 106 ? 16.033 -2.833 -8.626 1.00 89.81 106 ALA A O 1
ATOM 834 N N . LEU A 1 107 ? 15.768 -5.034 -9.032 1.00 91.62 107 LEU A N 1
ATOM 835 C CA . LEU A 1 107 ? 14.682 -5.228 -8.070 1.00 91.62 107 LEU A CA 1
ATOM 836 C C . LEU A 1 107 ? 15.181 -5.087 -6.623 1.00 91.62 107 LEU A C 1
ATOM 838 O O . LEU A 1 107 ? 14.557 -4.389 -5.829 1.00 91.62 107 LEU A O 1
ATOM 842 N N . GLU A 1 108 ? 16.330 -5.683 -6.288 1.00 91.75 108 GLU A N 1
ATOM 843 C CA . GLU A 1 108 ? 16.924 -5.610 -4.942 1.00 91.75 108 GLU A CA 1
ATOM 844 C C . GLU A 1 108 ? 17.250 -4.176 -4.509 1.00 91.75 108 GLU A C 1
ATOM 846 O O . GL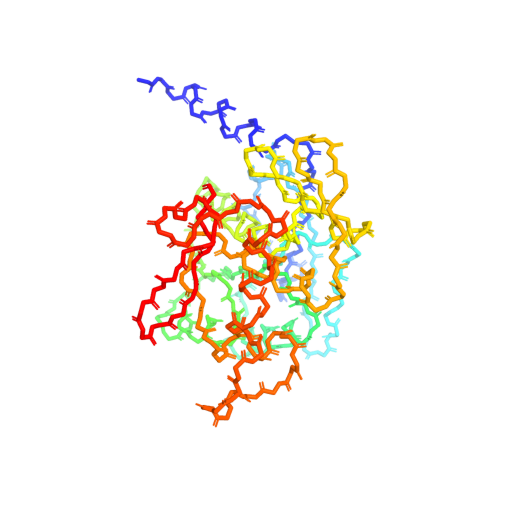U A 1 108 ? 17.043 -3.814 -3.352 1.00 91.75 108 GLU A O 1
ATOM 851 N N . ILE A 1 109 ? 17.737 -3.344 -5.434 1.00 90.75 109 ILE A N 1
ATOM 852 C CA . ILE A 1 109 ? 18.076 -1.941 -5.152 1.00 90.75 109 ILE A CA 1
ATOM 853 C C . ILE A 1 109 ? 16.875 -0.993 -5.283 1.00 90.75 109 ILE A C 1
ATOM 855 O O . ILE A 1 109 ? 17.021 0.212 -5.066 1.00 90.75 109 ILE A O 1
ATOM 859 N N . GLY A 1 110 ? 15.692 -1.526 -5.610 1.00 87.62 110 GLY A N 1
ATOM 860 C CA . GLY A 1 110 ? 14.420 -0.841 -5.421 1.00 87.62 110 GLY A CA 1
ATOM 861 C C . GLY A 1 110 ? 13.564 -0.617 -6.664 1.00 87.62 110 GLY A C 1
ATOM 862 O O . GLY A 1 110 ? 12.624 0.160 -6.561 1.00 87.62 110 GLY A O 1
ATOM 863 N N . ALA A 1 111 ? 13.826 -1.219 -7.824 1.00 92.88 111 ALA A N 1
ATOM 864 C CA . ALA A 1 111 ? 12.849 -1.207 -8.921 1.00 92.88 111 ALA A CA 1
ATOM 865 C C . ALA A 1 111 ? 11.610 -2.060 -8.573 1.00 92.88 111 ALA A C 1
ATOM 867 O O . ALA A 1 111 ? 11.741 -3.125 -7.976 1.00 92.88 111 ALA A O 1
ATOM 868 N N . ASP A 1 112 ? 10.414 -1.621 -8.975 1.00 93.62 112 ASP A N 1
ATOM 869 C CA . ASP A 1 112 ? 9.155 -2.348 -8.726 1.00 93.62 112 ASP A CA 1
ATOM 870 C C . ASP A 1 112 ? 8.790 -3.325 -9.854 1.00 93.62 112 ASP A C 1
ATOM 872 O O . ASP A 1 112 ? 8.019 -4.270 -9.658 1.00 93.62 112 ASP A O 1
ATOM 876 N N . ASP A 1 113 ? 9.311 -3.076 -11.056 1.00 93.31 113 ASP A N 1
ATOM 877 C CA . ASP A 1 113 ? 9.241 -3.979 -12.203 1.00 93.31 113 ASP A CA 1
ATOM 878 C C . ASP A 1 113 ? 10.458 -3.762 -13.111 1.00 93.31 113 ASP A C 1
ATOM 880 O O . ASP A 1 113 ? 11.047 -2.678 -13.159 1.00 93.31 113 ASP A O 1
ATOM 884 N N . TYR A 1 114 ? 10.808 -4.797 -13.865 1.00 92.38 114 TYR A N 1
ATOM 885 C CA . TYR A 1 114 ? 11.908 -4.782 -14.819 1.00 92.38 114 TYR A CA 1
ATOM 886 C C . TYR A 1 114 ? 11.460 -5.481 -16.100 1.00 92.38 114 TYR A C 1
ATOM 888 O O . TYR A 1 114 ? 11.034 -6.639 -16.100 1.00 92.38 114 TYR A O 1
ATOM 896 N N . LEU A 1 115 ? 11.540 -4.761 -17.212 1.00 90.25 115 LEU A N 1
ATOM 897 C CA . LEU A 1 115 ? 11.042 -5.195 -18.502 1.00 90.25 115 LEU A CA 1
ATOM 898 C C . LEU A 1 115 ? 12.171 -5.211 -19.530 1.00 90.25 115 LEU A C 1
ATOM 900 O O . LEU A 1 115 ? 12.869 -4.223 -19.749 1.00 90.25 115 LEU A O 1
ATOM 904 N N . GLN A 1 116 ? 12.291 -6.341 -20.215 1.00 88.19 116 GLN A N 1
ATOM 905 C CA . GLN A 1 116 ? 13.151 -6.481 -21.379 1.00 88.19 116 GLN A CA 1
ATOM 906 C C . GLN A 1 116 ? 12.513 -5.803 -22.597 1.00 88.19 116 GLN A C 1
ATOM 908 O O . GLN A 1 116 ? 11.357 -6.075 -22.922 1.00 88.19 116 GLN A O 1
ATOM 913 N N . GLN A 1 117 ? 13.287 -4.979 -23.301 1.00 82.62 117 GLN A N 1
ATOM 914 C CA . GLN A 1 117 ? 12.960 -4.533 -24.649 1.00 82.62 117 GLN A CA 1
ATOM 915 C C . GLN A 1 117 ? 13.449 -5.551 -25.704 1.00 82.62 117 GLN A C 1
ATOM 917 O O . GLN A 1 117 ? 14.482 -6.200 -25.506 1.00 82.62 117 GLN A O 1
ATOM 922 N N . PRO A 1 118 ? 12.716 -5.720 -26.824 1.00 83.69 118 PRO A N 1
ATOM 923 C CA . PRO A 1 118 ? 11.453 -5.055 -27.159 1.00 83.69 118 PRO A CA 1
ATOM 924 C C . PRO A 1 118 ? 10.264 -5.621 -26.362 1.00 83.69 118 PRO A C 1
ATOM 926 O O . PRO A 1 118 ? 10.143 -6.830 -26.172 1.00 83.69 118 PRO A O 1
ATOM 929 N N . VAL A 1 119 ? 9.352 -4.744 -25.935 1.00 81.81 119 VAL A N 1
ATOM 930 C CA . VAL A 1 119 ? 8.117 -5.114 -25.226 1.00 81.81 119 VAL A CA 1
ATOM 931 C C . VAL A 1 119 ? 6.912 -4.603 -26.003 1.00 81.81 119 VAL A C 1
ATOM 933 O O . VAL A 1 119 ? 6.896 -3.468 -26.467 1.00 81.81 119 VAL A O 1
ATOM 936 N N . SER A 1 120 ? 5.874 -5.429 -26.146 1.00 83.38 120 SER A N 1
ATOM 937 C CA . SER A 1 120 ? 4.646 -4.979 -26.804 1.00 83.38 120 SER A CA 1
ATOM 938 C C . SER A 1 120 ? 3.949 -3.907 -25.961 1.00 83.38 120 SER A C 1
ATOM 940 O O . SER A 1 120 ? 3.763 -4.109 -24.754 1.00 83.38 120 SER A O 1
ATOM 942 N N . SER A 1 121 ? 3.476 -2.832 -26.588 1.00 81.31 121 SER A N 1
ATOM 943 C CA . SER A 1 121 ? 2.797 -1.731 -25.896 1.00 81.31 121 SER A CA 1
ATOM 944 C C . SER A 1 121 ? 1.603 -2.165 -25.026 1.00 81.31 121 SER A C 1
ATOM 946 O O . SER A 1 121 ? 1.496 -1.658 -23.910 1.00 81.31 121 SER A O 1
ATOM 948 N N . PRO A 1 122 ? 0.763 -3.157 -25.408 1.00 80.25 122 PRO A N 1
ATOM 949 C CA . PRO A 1 122 ? -0.297 -3.657 -24.525 1.00 80.25 122 PRO A CA 1
ATOM 950 C C . PRO A 1 122 ? 0.220 -4.305 -23.232 1.00 80.25 122 PRO A C 1
ATOM 952 O O . PRO A 1 122 ? -0.376 -4.127 -22.171 1.00 80.25 122 PRO A O 1
ATOM 955 N N . VAL A 1 123 ? 1.331 -5.049 -23.299 1.00 83.25 123 VAL A N 1
ATOM 956 C CA . VAL A 1 123 ? 1.955 -5.670 -22.115 1.00 83.25 123 VAL A CA 1
ATOM 957 C C . VAL A 1 123 ? 2.546 -4.604 -21.203 1.00 83.25 123 VAL A C 1
ATOM 959 O O . VAL A 1 123 ? 2.375 -4.675 -19.987 1.00 83.25 123 VAL A O 1
ATOM 962 N N . LEU A 1 124 ? 3.212 -3.606 -21.782 1.00 85.69 124 LEU A N 1
ATOM 963 C CA . LEU A 1 124 ? 3.783 -2.504 -21.022 1.00 85.69 124 LEU A CA 1
ATOM 964 C C . LEU A 1 124 ? 2.697 -1.673 -20.328 1.00 85.69 124 LEU A C 1
ATOM 966 O O . LEU A 1 124 ? 2.798 -1.441 -19.126 1.00 85.69 124 LEU A O 1
ATOM 970 N N . ALA A 1 125 ? 1.621 -1.323 -21.041 1.00 84.00 125 ALA A N 1
ATOM 971 C CA . ALA A 1 125 ? 0.456 -0.658 -20.459 1.00 84.00 125 ALA A CA 1
ATOM 972 C C . ALA A 1 125 ? -0.121 -1.469 -19.290 1.00 84.00 125 ALA A C 1
ATOM 974 O O . ALA A 1 125 ? -0.304 -0.943 -18.197 1.00 84.00 125 ALA A O 1
ATOM 975 N N . ALA A 1 126 ? -0.337 -2.776 -19.475 1.00 83.00 126 ALA A N 1
ATOM 976 C CA . ALA A 1 126 ? -0.873 -3.638 -18.423 1.00 83.00 126 ALA A CA 1
ATOM 977 C C . ALA A 1 126 ? 0.027 -3.695 -17.174 1.00 83.00 126 ALA A C 1
ATOM 979 O O . ALA A 1 126 ? -0.482 -3.733 -16.051 1.00 83.00 126 ALA A O 1
ATOM 980 N N . ARG A 1 127 ? 1.354 -3.684 -17.351 1.00 90.25 127 ARG A N 1
ATOM 981 C CA . ARG A 1 127 ? 2.323 -3.655 -16.244 1.00 90.25 127 ARG A CA 1
ATOM 982 C C . ARG A 1 127 ? 2.345 -2.311 -15.527 1.00 90.25 127 ARG A C 1
ATOM 984 O O . ARG A 1 127 ? 2.292 -2.300 -14.299 1.00 90.25 127 ARG A O 1
ATOM 991 N N . ILE A 1 128 ? 2.322 -1.207 -16.273 1.00 89.56 128 ILE A N 1
ATOM 992 C CA . ILE A 1 128 ? 2.182 0.149 -15.726 1.00 89.56 128 ILE A CA 1
ATOM 993 C C . ILE A 1 128 ? 0.896 0.250 -14.899 1.00 89.56 128 ILE A C 1
ATOM 995 O O . ILE A 1 128 ? 0.951 0.620 -13.730 1.00 89.56 128 ILE A O 1
ATOM 999 N N . GLU A 1 129 ? -0.250 -0.170 -15.442 1.00 86.06 129 GLU A N 1
ATOM 1000 C CA . GLU A 1 129 ? -1.520 -0.184 -14.704 1.00 86.06 129 GLU A CA 1
ATOM 1001 C C . GLU A 1 129 ? -1.457 -1.057 -13.447 1.00 86.06 129 GLU A C 1
ATOM 1003 O O . GLU A 1 129 ? -2.008 -0.706 -12.404 1.00 86.06 129 GLU A O 1
ATOM 1008 N N . ALA A 1 130 ? -0.787 -2.208 -13.517 1.00 84.75 130 ALA A N 1
ATOM 1009 C CA . ALA A 1 130 ? -0.621 -3.080 -12.362 1.00 84.75 130 ALA A CA 1
ATOM 1010 C C . ALA A 1 130 ? 0.269 -2.459 -11.274 1.00 84.75 130 ALA A C 1
ATOM 1012 O O . ALA A 1 130 ? 0.034 -2.727 -10.095 1.00 84.75 130 ALA A O 1
ATOM 1013 N N . LEU A 1 131 ? 1.284 -1.674 -11.643 1.00 89.81 131 LEU A N 1
ATOM 1014 C CA . LEU A 1 131 ? 2.117 -0.921 -10.704 1.00 89.81 131 LEU A CA 1
ATOM 1015 C C . LEU A 1 131 ? 1.340 0.235 -10.080 1.00 89.81 131 LEU A C 1
ATOM 1017 O O . LEU A 1 131 ? 1.262 0.317 -8.858 1.00 89.81 131 LEU A O 1
ATOM 1021 N N . LEU A 1 132 ? 0.689 1.057 -10.903 1.00 87.69 132 LEU A N 1
ATOM 1022 C CA . LEU A 1 132 ? -0.132 2.175 -10.443 1.00 87.69 132 LEU A CA 1
ATOM 1023 C C . LEU A 1 132 ? -1.245 1.704 -9.509 1.00 87.69 132 LEU A C 1
ATOM 1025 O O . LEU A 1 132 ? -1.444 2.295 -8.459 1.00 87.69 132 LEU A O 1
ATOM 1029 N N . ARG A 1 133 ? -1.926 0.594 -9.820 1.00 84.56 133 ARG A N 1
ATOM 1030 C CA . ARG A 1 133 ? -2.948 0.025 -8.929 1.00 84.56 133 ARG A CA 1
ATOM 1031 C C . ARG A 1 133 ? -2.365 -0.451 -7.597 1.00 84.56 133 ARG A C 1
ATOM 1033 O O . ARG A 1 133 ? -3.010 -0.270 -6.570 1.00 84.56 133 ARG A O 1
ATOM 1040 N N . ARG A 1 134 ? -1.176 -1.070 -7.603 1.00 80.81 134 ARG A N 1
ATOM 1041 C CA . ARG A 1 134 ? -0.483 -1.502 -6.373 1.00 80.81 134 ARG A CA 1
ATOM 1042 C C . ARG A 1 134 ? -0.126 -0.302 -5.503 1.00 80.81 134 ARG A C 1
ATOM 1044 O O . ARG A 1 134 ? -0.391 -0.327 -4.306 1.00 80.81 134 ARG A O 1
ATOM 1051 N N . TYR A 1 135 ? 0.385 0.755 -6.122 1.00 79.44 135 TYR A N 1
ATOM 1052 C CA . TYR A 1 135 ? 0.716 1.994 -5.435 1.00 79.44 135 TYR A CA 1
ATOM 1053 C C . TYR A 1 135 ? -0.515 2.747 -4.961 1.00 79.44 135 TYR A C 1
ATOM 1055 O O . TYR A 1 135 ? -0.555 3.109 -3.804 1.00 79.44 135 TYR A O 1
ATOM 1063 N N . GLN A 1 136 ? -1.578 2.853 -5.753 1.00 71.62 136 GLN A N 1
ATOM 1064 C CA . GLN A 1 136 ? -2.860 3.395 -5.296 1.00 71.62 136 GLN A CA 1
ATOM 1065 C C . GLN A 1 136 ? -3.493 2.556 -4.185 1.00 71.62 136 GLN A C 1
ATOM 1067 O O . GLN A 1 136 ? -4.264 3.084 -3.401 1.00 71.62 136 GLN A O 1
ATOM 1072 N N . GLN A 1 137 ? -3.227 1.252 -4.100 1.00 62.91 137 GLN A N 1
ATOM 1073 C CA . GLN A 1 137 ? -3.701 0.433 -2.984 1.00 62.91 137 GLN A CA 1
ATOM 1074 C C . GLN A 1 137 ? -2.853 0.635 -1.720 1.00 62.91 137 GLN A C 1
ATOM 1076 O O . GLN A 1 137 ? -3.395 0.531 -0.625 1.00 62.91 137 GLN A O 1
ATOM 1081 N N . ALA A 1 138 ? -1.565 0.950 -1.871 1.00 57.56 138 ALA A N 1
ATOM 1082 C CA . ALA A 1 138 ? -0.669 1.326 -0.778 1.00 57.56 138 ALA A CA 1
ATOM 1083 C C . ALA A 1 138 ? -0.839 2.799 -0.333 1.00 57.56 138 ALA A C 1
ATOM 1085 O O . ALA A 1 138 ? -0.683 3.099 0.845 1.00 57.56 138 ALA A O 1
ATOM 1086 N N . GLU A 1 139 ? -1.190 3.695 -1.262 1.00 47.88 139 GLU A N 1
ATOM 1087 C CA . GLU A 1 139 ? -1.493 5.128 -1.090 1.00 47.88 139 GLU A CA 1
ATOM 1088 C C . GLU A 1 139 ? -2.977 5.405 -0.861 1.00 47.88 139 GLU A C 1
ATOM 1090 O O . GLU A 1 139 ? -3.352 6.535 -0.547 1.00 47.88 139 GLU A O 1
ATOM 1095 N N . ARG A 1 140 ? -3.842 4.391 -0.980 1.00 44.25 140 ARG A N 1
ATOM 1096 C CA . ARG A 1 140 ? -5.120 4.405 -0.281 1.00 44.25 140 ARG A CA 1
ATOM 1097 C C . ARG A 1 140 ? -4.751 4.424 1.193 1.00 44.25 140 ARG A C 1
ATOM 1099 O O . ARG A 1 140 ? -4.724 3.390 1.858 1.00 44.25 140 ARG A O 1
ATOM 1106 N N . GLU A 1 141 ? -4.528 5.633 1.711 1.00 47.81 141 GLU A N 1
ATOM 1107 C CA . GLU A 1 141 ? -5.002 5.954 3.042 1.00 47.81 141 GLU A CA 1
ATOM 1108 C C . GLU A 1 141 ? -6.354 5.251 3.164 1.00 47.81 141 GLU A C 1
ATOM 1110 O O . GLU A 1 141 ? -7.164 5.349 2.223 1.00 47.81 141 GLU A O 1
ATOM 1115 N N . PRO A 1 142 ? -6.586 4.472 4.238 1.00 49.19 142 PRO A N 1
ATOM 1116 C CA . PRO A 1 142 ? -7.903 3.899 4.441 1.00 49.19 142 PRO A CA 1
ATOM 1117 C C . PRO A 1 142 ? -8.847 5.072 4.253 1.00 49.19 142 PRO A C 1
ATOM 1119 O O . PRO A 1 142 ? -8.570 6.131 4.832 1.00 49.19 142 PRO A O 1
ATOM 1122 N N . SER A 1 143 ? -9.845 4.943 3.363 1.00 56.69 143 SER A N 1
ATOM 1123 C CA . SER A 1 143 ? -10.820 6.013 3.159 1.00 56.69 143 SER A CA 1
ATOM 1124 C C . SER A 1 143 ? -11.108 6.557 4.538 1.00 56.69 143 SER A C 1
ATOM 1126 O O . SER A 1 143 ? -11.385 5.753 5.433 1.00 56.69 143 SER A O 1
ATOM 1128 N N . ALA A 1 144 ? -10.905 7.864 4.752 1.00 71.12 144 ALA A N 1
ATOM 1129 C CA . ALA A 1 144 ? -10.893 8.392 6.114 1.00 71.12 144 ALA A CA 1
ATOM 1130 C C . ALA A 1 144 ? -12.165 7.988 6.871 1.00 71.12 144 ALA A C 1
ATOM 1132 O O . ALA A 1 144 ? -12.174 7.966 8.084 1.00 71.12 144 ALA A O 1
ATOM 1133 N N . VAL A 1 145 ? -13.200 7.568 6.147 1.00 84.81 145 VAL A N 1
ATOM 1134 C CA . VAL A 1 145 ? -14.329 6.793 6.629 1.00 84.81 145 VAL A CA 1
ATOM 1135 C C . VAL A 1 145 ? -14.238 5.298 6.249 1.00 84.81 145 VAL A C 1
ATOM 1137 O O . VAL A 1 145 ? -14.287 4.966 5.067 1.00 84.81 145 VAL A O 1
ATOM 1140 N N . ILE A 1 146 ? -14.223 4.380 7.221 1.00 89.12 146 ILE A N 1
ATOM 1141 C CA . ILE A 1 146 ? -14.460 2.933 7.021 1.00 89.12 146 ILE A CA 1
ATOM 1142 C C . ILE A 1 146 ? -15.918 2.625 7.380 1.00 89.12 146 ILE A C 1
ATOM 1144 O O . ILE A 1 146 ? -16.358 2.986 8.469 1.00 89.12 146 ILE A O 1
ATOM 1148 N N . SER A 1 147 ? -16.664 1.950 6.497 1.00 90.06 147 SER A N 1
ATOM 1149 C CA . SER A 1 147 ? -18.065 1.556 6.741 1.00 90.06 147 SER A CA 1
ATOM 1150 C C . SER A 1 147 ? -18.252 0.044 6.642 1.00 90.06 147 SER A C 1
ATOM 1152 O O . SER A 1 147 ? -17.844 -0.564 5.656 1.00 90.06 147 SER A O 1
ATOM 1154 N N . VAL A 1 148 ? -18.866 -0.553 7.664 1.00 88.81 148 VAL A N 1
ATOM 1155 C CA . VAL A 1 148 ? -19.068 -2.000 7.819 1.00 88.81 148 VAL A CA 1
ATOM 1156 C C . VAL A 1 148 ? -20.451 -2.238 8.414 1.00 88.81 148 VAL A C 1
ATOM 1158 O O . VAL A 1 148 ? -20.676 -1.994 9.599 1.00 88.81 148 VAL A O 1
ATOM 1161 N N . GLY A 1 149 ? -21.392 -2.704 7.593 1.00 88.00 149 GLY A N 1
ATOM 1162 C CA . GLY A 1 149 ? -22.789 -2.833 8.005 1.00 88.00 149 GLY A CA 1
ATOM 1163 C C . GLY A 1 149 ? -23.356 -1.494 8.487 1.00 88.00 149 GLY A C 1
ATOM 1164 O O . GLY A 1 149 ? -23.400 -0.526 7.735 1.00 88.00 149 GLY A O 1
ATOM 1165 N N . ASP A 1 150 ? -23.775 -1.450 9.749 1.00 91.12 150 ASP A N 1
ATOM 1166 C CA . ASP A 1 150 ? -24.307 -0.267 10.428 1.00 91.12 150 ASP A CA 1
ATOM 1167 C C . ASP A 1 150 ? -23.235 0.577 11.142 1.00 91.12 150 ASP A C 1
ATOM 1169 O O . ASP A 1 150 ? -23.588 1.580 11.763 1.00 91.12 150 ASP A O 1
ATOM 1173 N N . LEU A 1 151 ? -21.961 0.168 11.100 1.00 94.69 151 LEU A N 1
ATOM 1174 C CA . LEU A 1 151 ? -20.822 0.840 11.723 1.00 94.69 151 LEU A CA 1
ATOM 1175 C C . LEU A 1 151 ? -20.094 1.733 10.715 1.00 94.69 151 LEU A C 1
ATOM 1177 O O . LEU A 1 151 ? -19.701 1.281 9.642 1.00 94.69 151 LEU A O 1
ATOM 1181 N N . THR A 1 152 ? -19.797 2.962 11.117 1.00 94.81 152 THR A N 1
ATOM 1182 C CA . THR A 1 152 ? -18.950 3.896 10.376 1.00 94.81 152 THR A CA 1
ATOM 1183 C C . THR A 1 152 ? -17.859 4.443 11.298 1.00 94.81 152 THR A C 1
ATOM 1185 O O . THR A 1 152 ? -18.128 4.835 12.433 1.00 94.81 152 THR A O 1
ATOM 1188 N N . ILE A 1 153 ? -16.609 4.451 10.833 1.00 94.88 153 ILE A N 1
ATOM 1189 C CA . ILE A 1 153 ? -15.433 4.938 11.565 1.00 94.88 153 ILE A CA 1
ATOM 1190 C C . ILE A 1 153 ? -14.778 6.028 10.723 1.00 94.88 153 ILE A C 1
ATOM 1192 O O . ILE A 1 153 ? -14.191 5.724 9.693 1.00 94.88 153 ILE A O 1
ATOM 1196 N N . ASP A 1 154 ? -14.859 7.275 11.168 1.00 91.44 154 ASP A N 1
ATOM 1197 C CA . ASP A 1 154 ? -14.301 8.446 10.494 1.00 91.44 154 ASP A CA 1
ATOM 1198 C C . ASP A 1 154 ? -13.021 8.918 11.213 1.00 91.44 154 ASP A C 1
ATOM 1200 O O . ASP A 1 154 ? -13.072 9.475 12.308 1.00 91.44 154 ASP A O 1
ATOM 1204 N N . ALA A 1 155 ? -11.856 8.681 10.617 1.00 88.44 155 ALA A N 1
ATOM 1205 C CA . ALA A 1 155 ? -10.537 9.136 11.039 1.00 88.44 155 ALA A CA 1
ATOM 1206 C C . ALA A 1 155 ? -10.336 10.647 10.953 1.00 88.44 155 ALA A C 1
ATOM 1208 O O . ALA A 1 155 ? -9.643 11.189 11.817 1.00 88.44 155 ALA A O 1
ATOM 1209 N N . THR A 1 156 ? -10.955 11.338 9.992 1.00 84.12 156 THR A N 1
ATOM 1210 C CA . THR A 1 156 ? -10.855 12.801 9.887 1.00 84.12 156 THR A CA 1
ATOM 1211 C C . THR A 1 156 ? -11.561 13.461 11.066 1.00 84.12 156 THR A C 1
ATOM 1213 O O . THR A 1 156 ? -10.999 14.337 11.723 1.00 84.12 156 THR A O 1
ATOM 1216 N N . ARG A 1 157 ? -12.776 13.005 11.380 1.00 86.31 157 ARG A N 1
ATOM 1217 C CA . ARG A 1 157 ? -13.578 13.512 12.503 1.00 86.31 157 ARG A CA 1
ATOM 1218 C C . ARG A 1 157 ? -13.242 12.844 13.835 1.00 86.31 157 ARG A C 1
ATOM 1220 O O . ARG A 1 157 ? -13.679 13.321 14.879 1.00 86.31 157 ARG A O 1
ATOM 1227 N N . ARG A 1 158 ? -12.463 11.756 13.809 1.00 88.62 158 ARG A N 1
ATOM 1228 C CA . ARG A 1 158 ? -12.224 10.846 14.945 1.00 88.62 158 ARG A CA 1
ATOM 1229 C C . ARG A 1 158 ? -13.538 10.390 15.586 1.00 88.62 158 ARG A C 1
ATOM 1231 O O . ARG A 1 158 ? -13.661 10.336 16.810 1.00 88.62 158 ARG A O 1
ATOM 1238 N N . GLU A 1 159 ? -14.521 10.088 14.746 1.00 93.06 159 GLU A N 1
ATOM 1239 C CA . GLU A 1 159 ? -15.894 9.781 15.135 1.00 93.06 159 GLU A CA 1
ATOM 1240 C C . GLU A 1 159 ? -16.222 8.327 14.788 1.00 93.06 159 GLU A C 1
ATOM 1242 O O . GLU A 1 159 ? -15.801 7.806 13.758 1.00 93.06 159 GLU A O 1
ATOM 1247 N N . VAL A 1 160 ? -16.962 7.651 15.663 1.00 96.94 160 VAL A N 1
ATOM 1248 C CA . VAL A 1 160 ? -17.492 6.309 15.405 1.00 96.94 160 VAL A CA 1
ATOM 1249 C C . VAL A 1 160 ? -18.999 6.412 15.503 1.00 96.94 160 VAL A C 1
ATOM 1251 O O . VAL A 1 160 ? -19.503 6.859 16.532 1.00 96.94 160 VAL A O 1
ATOM 1254 N N . THR A 1 161 ? -19.725 5.996 14.475 1.00 96.25 161 THR A N 1
ATOM 1255 C CA . THR A 1 161 ? -21.187 5.935 14.498 1.00 96.25 161 THR A CA 1
ATOM 1256 C C . THR A 1 161 ? -21.651 4.505 14.272 1.00 96.25 161 THR A C 1
ATOM 1258 O O . THR A 1 161 ? -21.043 3.753 13.517 1.00 96.25 161 THR A O 1
ATOM 1261 N N . LYS A 1 162 ? -22.711 4.093 14.969 1.00 94.75 162 LYS A N 1
ATOM 1262 C CA . LYS A 1 162 ? -23.369 2.805 14.745 1.00 94.75 162 LYS A CA 1
ATOM 1263 C C . LYS A 1 162 ? -24.878 2.993 14.762 1.00 94.75 162 LYS A C 1
ATOM 1265 O O . LYS A 1 162 ? -25.389 3.604 15.701 1.00 94.75 162 LYS A O 1
ATOM 1270 N N . ASN A 1 163 ? -25.589 2.486 13.755 1.00 92.19 163 ASN A N 1
ATOM 1271 C CA . ASN A 1 163 ? -27.021 2.769 13.556 1.00 92.19 163 ASN A CA 1
ATOM 1272 C C . ASN A 1 163 ? -27.311 4.280 13.603 1.00 92.19 163 ASN A C 1
ATOM 1274 O O . ASN A 1 163 ? -28.174 4.726 14.359 1.00 92.19 163 ASN A O 1
ATOM 1278 N N . GLU A 1 164 ? -26.501 5.063 12.881 1.00 89.31 164 GLU A N 1
ATOM 1279 C CA . GLU A 1 164 ? -26.589 6.533 12.803 1.00 89.31 164 GLU A CA 1
ATOM 1280 C C . GLU A 1 164 ? -26.409 7.274 14.147 1.00 89.31 164 GLU A C 1
ATOM 1282 O O . GLU A 1 164 ? -26.610 8.484 14.233 1.00 89.31 164 GLU A O 1
ATOM 1287 N N . LYS A 1 165 ? -25.985 6.581 15.214 1.00 93.88 165 LYS A N 1
ATOM 1288 C CA . LYS A 1 165 ? -25.718 7.174 16.532 1.00 93.88 165 LYS A CA 1
ATOM 1289 C C . LYS A 1 165 ? -24.228 7.228 16.819 1.00 93.88 165 LYS A C 1
ATOM 1291 O O . LYS A 1 165 ? -23.532 6.225 16.681 1.00 93.88 165 LYS A O 1
ATOM 1296 N N . VAL A 1 166 ? -23.752 8.378 17.290 1.00 95.69 166 VAL A N 1
ATOM 1297 C CA . VAL A 1 166 ? -22.356 8.557 17.710 1.00 95.69 166 VAL A CA 1
ATOM 1298 C C . VAL A 1 166 ? -22.058 7.698 18.941 1.00 95.69 166 VAL A C 1
ATOM 1300 O O . VAL A 1 166 ? -22.727 7.791 19.971 1.00 95.69 166 VAL A O 1
ATOM 1303 N N . ILE A 1 167 ? -21.019 6.876 18.838 1.00 96.88 167 ILE A N 1
ATOM 1304 C CA . ILE A 1 167 ? -20.490 6.033 19.904 1.00 96.88 167 ILE A CA 1
ATOM 1305 C C . ILE A 1 167 ? -19.297 6.747 20.539 1.00 96.88 167 ILE A C 1
ATOM 1307 O O . ILE A 1 167 ? -18.270 6.976 19.903 1.00 96.88 167 ILE A O 1
ATOM 1311 N N . SER A 1 168 ? -19.405 7.074 21.827 1.00 95.00 168 SER A N 1
ATOM 1312 C CA . SER A 1 168 ? -18.307 7.718 22.553 1.00 95.00 168 SER A CA 1
ATOM 1313 C C . SER A 1 168 ? -17.140 6.747 22.758 1.00 95.00 168 SER A C 1
ATOM 1315 O O . SER A 1 168 ? -17.233 5.777 23.520 1.00 95.00 168 SER A O 1
ATOM 1317 N N . VAL A 1 169 ? -16.011 7.023 22.108 1.00 95.50 169 VAL A N 1
ATOM 1318 C CA . VAL A 1 169 ? -14.757 6.269 22.232 1.00 95.50 169 VAL A CA 1
ATOM 1319 C C . VAL A 1 169 ? -13.625 7.172 22.711 1.00 95.50 169 VAL A C 1
ATOM 1321 O O . VAL A 1 169 ? -13.568 8.358 22.403 1.00 95.50 169 VAL A O 1
ATOM 1324 N N . THR A 1 170 ? -12.711 6.611 23.495 1.00 94.50 170 THR A N 1
ATOM 1325 C CA . THR A 1 170 ? -11.470 7.295 23.880 1.00 94.50 170 THR A CA 1
ATOM 1326 C C . THR A 1 170 ? -10.477 7.300 22.718 1.00 94.50 170 THR A C 1
ATOM 1328 O O . THR A 1 170 ? -10.582 6.504 21.787 1.00 94.50 170 THR A O 1
ATOM 1331 N N . THR A 1 171 ? -9.442 8.138 22.799 1.00 90.81 171 THR A N 1
ATOM 1332 C CA . THR A 1 171 ? -8.371 8.198 21.791 1.00 90.81 171 THR A CA 1
ATOM 1333 C C . THR A 1 171 ? -7.723 6.845 21.505 1.00 90.81 171 THR A C 1
ATOM 1335 O O . THR A 1 171 ? -7.440 6.548 20.347 1.00 90.81 171 THR A O 1
ATOM 1338 N N . VAL A 1 172 ? -7.487 6.032 22.538 1.00 92.25 172 VAL A N 1
ATOM 1339 C CA . VAL A 1 172 ? -6.840 4.720 22.381 1.00 92.25 172 VAL A CA 1
ATOM 1340 C C . VAL A 1 172 ? -7.810 3.697 21.794 1.00 92.25 172 VAL A C 1
ATOM 1342 O O . VAL A 1 172 ? -7.429 2.951 20.900 1.00 92.25 172 VAL A O 1
ATOM 1345 N N . GLU A 1 173 ? -9.071 3.700 22.232 1.00 95.50 173 GLU A N 1
ATOM 1346 C CA . GLU A 1 173 ? -10.115 2.844 21.651 1.00 95.50 173 GLU A CA 1
ATOM 1347 C C . GLU A 1 173 ? -10.337 3.158 20.169 1.00 95.50 173 GLU A C 1
ATOM 1349 O O . GLU A 1 173 ? -10.419 2.233 19.367 1.00 95.50 173 GLU A O 1
ATOM 1354 N N . PHE A 1 174 ? -10.369 4.445 19.801 1.00 95.88 174 PHE A N 1
ATOM 1355 C CA . PHE A 1 174 ? -10.464 4.871 18.407 1.00 95.88 174 PHE A CA 1
ATOM 1356 C C . PHE A 1 174 ? -9.285 4.343 17.588 1.00 95.88 174 PHE A C 1
ATOM 1358 O O . PHE A 1 174 ? -9.490 3.699 16.567 1.00 95.88 174 PHE A O 1
ATOM 1365 N N . LYS A 1 175 ? -8.048 4.573 18.054 1.00 93.44 175 LYS A N 1
ATOM 1366 C CA . LYS A 1 175 ? -6.841 4.100 17.361 1.00 93.44 175 LYS A CA 1
ATOM 1367 C C . LYS A 1 175 ? -6.848 2.582 17.180 1.00 93.44 175 LYS A C 1
ATOM 1369 O O . LYS A 1 175 ? -6.509 2.109 16.104 1.00 93.44 175 LYS A O 1
ATOM 1374 N N . LEU A 1 176 ? -7.252 1.832 18.207 1.00 95.94 176 LEU A N 1
ATOM 1375 C CA . LEU A 1 176 ? -7.338 0.373 18.143 1.00 95.94 176 LEU A CA 1
ATOM 1376 C C . LEU A 1 176 ? -8.378 -0.081 17.120 1.00 95.94 176 LEU A C 1
ATOM 1378 O O . LEU A 1 176 ? -8.081 -0.928 16.283 1.00 95.94 176 LEU A O 1
ATOM 1382 N N . LEU A 1 177 ? -9.585 0.484 17.185 1.00 96.38 177 LEU A N 1
ATOM 1383 C CA . LEU A 1 177 ? -10.662 0.146 16.263 1.00 96.38 177 LEU A CA 1
ATOM 1384 C C . LEU A 1 177 ? -10.275 0.480 14.819 1.00 96.38 177 LEU A C 1
ATOM 1386 O O . LEU A 1 177 ? -10.432 -0.365 13.947 1.00 96.38 177 LEU A O 1
ATOM 1390 N N . TRP A 1 178 ? -9.720 1.672 14.590 1.00 94.88 178 TRP A N 1
ATOM 1391 C CA . TRP A 1 178 ? -9.229 2.109 13.286 1.00 94.88 178 TRP A CA 1
ATOM 1392 C C . TRP A 1 178 ? -8.140 1.187 12.746 1.00 94.88 178 TRP A C 1
ATOM 1394 O O . TRP A 1 178 ? -8.218 0.753 11.601 1.00 94.88 178 TRP A O 1
ATOM 1404 N N . TYR A 1 179 ? -7.144 0.856 13.572 1.00 93.94 179 TYR A N 1
ATOM 1405 C CA . TYR A 1 179 ? -6.041 -0.009 13.167 1.00 93.94 179 TYR A CA 1
ATOM 1406 C C . TYR A 1 179 ? -6.543 -1.393 12.753 1.00 93.94 179 TYR A C 1
ATOM 1408 O O . TYR A 1 179 ? -6.182 -1.879 11.686 1.00 93.94 179 TYR A O 1
ATOM 1416 N N . LEU A 1 180 ? -7.438 -1.993 13.541 1.00 95.44 180 LEU A N 1
ATOM 1417 C CA . LEU A 1 180 ? -8.026 -3.292 13.220 1.00 95.44 180 LEU A CA 1
ATOM 1418 C C . LEU A 1 180 ? -8.923 -3.238 11.978 1.00 95.44 180 LEU A C 1
ATOM 1420 O O . LEU A 1 180 ? -8.817 -4.107 11.121 1.00 95.44 180 LEU A O 1
ATOM 1424 N N . ALA A 1 181 ? -9.773 -2.218 11.858 1.00 93.25 181 ALA A N 1
ATOM 1425 C CA . ALA A 1 181 ? -10.671 -2.053 10.716 1.00 93.25 181 ALA A CA 1
ATOM 1426 C C . ALA A 1 181 ? -9.911 -1.769 9.408 1.00 93.25 181 ALA A C 1
ATOM 1428 O O . ALA A 1 181 ? -10.295 -2.263 8.353 1.00 93.25 181 ALA A O 1
ATOM 1429 N N . SER A 1 182 ? -8.790 -1.043 9.477 1.00 89.50 182 SER A N 1
ATOM 1430 C CA . SER A 1 182 ? -7.898 -0.812 8.327 1.00 89.50 182 SER A CA 1
ATOM 1431 C C . SER A 1 182 ? -7.196 -2.093 7.856 1.00 89.50 182 SER A C 1
ATOM 1433 O O . SER A 1 182 ? -6.743 -2.158 6.719 1.00 89.50 182 SER A O 1
ATOM 1435 N N . HIS A 1 183 ? -7.132 -3.118 8.713 1.00 89.62 183 HIS A N 1
ATOM 1436 C CA . HIS A 1 183 ? -6.597 -4.451 8.417 1.00 89.62 183 HIS A CA 1
ATOM 1437 C C . HIS A 1 183 ? -7.711 -5.515 8.432 1.00 89.62 183 HIS A C 1
ATOM 1439 O O . HIS A 1 183 ? -7.486 -6.661 8.830 1.00 89.62 183 HIS A O 1
ATOM 1445 N N . ALA A 1 184 ? -8.935 -5.142 8.036 1.00 88.88 184 ALA A N 1
ATOM 1446 C CA . ALA A 1 184 ? -10.071 -6.059 8.006 1.00 88.88 184 ALA A CA 1
ATOM 1447 C C . ALA A 1 184 ? -9.756 -7.337 7.210 1.00 88.88 184 ALA A C 1
ATOM 1449 O O . ALA A 1 184 ? -9.135 -7.300 6.148 1.00 88.88 184 ALA A O 1
ATOM 1450 N N . GLY A 1 185 ? -10.175 -8.488 7.741 1.00 88.88 185 GLY A N 1
ATOM 1451 C CA . GLY A 1 185 ? -9.887 -9.798 7.149 1.00 88.88 185 GLY A CA 1
ATOM 1452 C C . GLY A 1 185 ? -8.507 -10.382 7.487 1.00 88.88 185 GLY A C 1
ATOM 1453 O O . GLY A 1 185 ? -8.285 -11.564 7.226 1.00 88.88 185 GLY A O 1
ATOM 1454 N N . ILE A 1 186 ? -7.608 -9.617 8.117 1.00 89.19 186 ILE A N 1
ATOM 1455 C CA . ILE A 1 186 ? -6.266 -10.069 8.509 1.00 89.19 186 ILE A CA 1
ATOM 1456 C C . ILE A 1 186 ? -6.194 -10.247 10.030 1.00 89.19 186 ILE A C 1
ATOM 1458 O O . ILE A 1 186 ? -6.706 -9.434 10.801 1.00 89.19 186 ILE A O 1
ATOM 1462 N N . VAL A 1 187 ? -5.557 -11.332 10.481 1.00 92.62 187 VAL A N 1
ATOM 1463 C CA . VAL A 1 187 ? -5.269 -11.530 11.908 1.00 92.62 187 VAL A CA 1
ATOM 1464 C C . VAL A 1 187 ? -4.120 -10.611 12.305 1.00 92.62 187 VAL A C 1
ATOM 1466 O O . VAL A 1 187 ? -3.008 -10.754 11.808 1.00 92.62 187 VAL A O 1
ATOM 1469 N N . VAL A 1 188 ? -4.392 -9.685 13.219 1.00 93.31 188 VAL A N 1
ATOM 1470 C CA . VAL A 1 188 ? -3.415 -8.730 13.742 1.00 93.31 188 VAL A CA 1
ATOM 1471 C C . VAL A 1 188 ? -2.915 -9.215 15.099 1.00 93.31 188 VAL A C 1
ATOM 1473 O O . VAL A 1 188 ? -3.718 -9.480 16.007 1.00 93.31 188 VAL A O 1
ATOM 1476 N N . SER A 1 189 ? -1.594 -9.337 15.251 1.00 93.81 189 SER A N 1
ATOM 1477 C CA . SER A 1 189 ? -1.005 -9.839 16.491 1.00 93.81 189 SER A CA 1
ATOM 1478 C C . SER A 1 189 ? -1.078 -8.810 17.620 1.00 93.81 189 SER A C 1
ATOM 1480 O O . SER A 1 189 ? -1.172 -7.600 17.403 1.00 93.81 189 SER A O 1
ATOM 1482 N N . ARG A 1 190 ? -1.002 -9.275 18.874 1.00 90.94 190 ARG A N 1
ATOM 1483 C CA . ARG A 1 190 ? -0.923 -8.365 20.036 1.00 90.94 190 ARG A CA 1
ATOM 1484 C C . ARG A 1 190 ? 0.299 -7.456 19.972 1.00 90.94 190 ARG A C 1
ATOM 1486 O O . ARG A 1 190 ? 0.202 -6.306 20.395 1.00 90.94 190 ARG A O 1
ATOM 1493 N N . ASN A 1 191 ? 1.416 -7.968 19.457 1.00 89.69 191 ASN A N 1
ATOM 1494 C CA . ASN A 1 191 ? 2.637 -7.191 19.312 1.00 89.69 191 ASN A CA 1
ATOM 1495 C C . ASN A 1 191 ? 2.452 -6.056 18.302 1.00 89.69 191 ASN A C 1
ATOM 1497 O O . ASN A 1 191 ? 2.766 -4.914 18.622 1.00 89.69 191 ASN A O 1
ATOM 1501 N N . ASP A 1 192 ? 1.839 -6.343 17.152 1.00 89.81 192 ASP A N 1
ATOM 1502 C CA . ASP A 1 192 ? 1.588 -5.334 16.115 1.00 89.81 192 ASP A CA 1
ATOM 1503 C C . ASP A 1 192 ? 0.628 -4.253 16.612 1.00 89.81 192 ASP A C 1
ATOM 1505 O O . ASP A 1 192 ? 0.866 -3.063 16.414 1.00 89.81 192 ASP A O 1
ATOM 1509 N N . ILE A 1 193 ? -0.416 -4.644 17.351 1.00 92.44 193 ILE A N 1
ATOM 1510 C CA . ILE A 1 193 ? -1.329 -3.687 17.988 1.00 92.44 193 ILE A CA 1
ATOM 1511 C C . ILE A 1 193 ? -0.574 -2.812 18.996 1.00 92.44 193 ILE A C 1
ATOM 1513 O O . ILE A 1 193 ? -0.770 -1.598 19.028 1.00 92.44 193 ILE A O 1
ATOM 1517 N N . HIS A 1 194 ? 0.289 -3.396 19.829 1.00 89.50 194 HIS A N 1
ATOM 1518 C CA . HIS A 1 194 ? 1.078 -2.633 20.796 1.00 89.50 194 HIS A CA 1
ATOM 1519 C C . HIS A 1 194 ? 2.011 -1.632 20.117 1.00 89.50 194 HIS A C 1
ATOM 1521 O O . HIS A 1 194 ? 2.057 -0.466 20.525 1.00 89.50 194 HIS A O 1
ATOM 1527 N N . LEU A 1 195 ? 2.690 -2.068 19.058 1.00 85.88 195 LEU A N 1
ATOM 1528 C CA . LEU A 1 195 ? 3.571 -1.228 18.267 1.00 85.88 195 LEU A CA 1
ATOM 1529 C C . LEU A 1 195 ? 2.784 -0.084 17.615 1.00 85.88 195 LEU A C 1
ATOM 1531 O O . LEU A 1 195 ? 3.163 1.074 17.751 1.00 85.88 195 LEU A O 1
ATOM 1535 N N . ALA A 1 196 ? 1.630 -0.372 17.016 1.00 84.25 196 ALA A N 1
ATOM 1536 C CA . ALA A 1 196 ? 0.788 0.635 16.376 1.00 84.25 196 ALA A CA 1
ATOM 1537 C C . ALA A 1 196 ? 0.183 1.651 17.363 1.00 84.25 196 ALA A C 1
ATOM 1539 O O . ALA A 1 196 ? 0.038 2.833 17.044 1.00 84.25 196 ALA A O 1
ATOM 1540 N N . LEU A 1 197 ? -0.188 1.220 18.574 1.00 86.81 197 LEU A N 1
ATOM 1541 C CA . LEU A 1 197 ? -0.826 2.096 19.563 1.00 86.81 197 LEU A CA 1
ATOM 1542 C C . LEU A 1 197 ? 0.167 2.932 20.374 1.00 86.81 197 LEU A C 1
ATOM 1544 O O . LEU A 1 197 ? -0.139 4.081 20.708 1.00 86.81 197 LEU A O 1
ATOM 1548 N N . TYR A 1 198 ? 1.316 2.351 20.717 1.00 84.25 198 TYR A N 1
ATOM 1549 C CA . TYR A 1 198 ? 2.247 2.892 21.712 1.00 84.25 198 TYR A CA 1
ATOM 1550 C C . TYR A 1 198 ? 3.675 3.070 21.198 1.00 84.25 198 TYR A C 1
ATOM 1552 O O . TYR A 1 198 ? 4.512 3.564 21.951 1.00 84.25 198 TYR A O 1
ATOM 1560 N N . ASN A 1 199 ? 3.959 2.666 19.957 1.00 79.88 199 ASN A N 1
ATOM 1561 C CA . ASN A 1 199 ? 5.291 2.683 19.357 1.00 79.88 199 ASN A CA 1
ATOM 1562 C C . ASN A 1 199 ? 6.345 1.950 20.209 1.00 79.88 199 ASN A C 1
ATOM 1564 O O . ASN A 1 199 ? 7.476 2.409 20.357 1.00 79.88 199 ASN A O 1
ATOM 1568 N N . ARG A 1 200 ? 5.942 0.831 20.828 1.00 78.62 200 ARG A N 1
ATOM 1569 C CA . ARG A 1 200 ? 6.797 -0.038 21.648 1.00 78.62 200 ARG A CA 1
ATOM 1570 C C . ARG A 1 200 ? 6.341 -1.491 21.559 1.00 78.62 200 ARG A C 1
ATOM 1572 O O . ARG A 1 200 ? 5.152 -1.750 21.376 1.00 78.62 200 ARG A O 1
ATOM 1579 N N . GLU A 1 201 ? 7.276 -2.412 21.751 1.00 75.94 201 GLU A N 1
ATOM 1580 C CA . GLU A 1 201 ? 7.006 -3.850 21.733 1.00 75.94 201 GLU A CA 1
ATOM 1581 C C . GLU A 1 201 ? 6.140 -4.311 22.911 1.00 75.94 201 GLU A C 1
ATOM 1583 O O . GLU A 1 201 ? 6.089 -3.694 23.984 1.00 75.94 201 GLU A O 1
ATOM 1588 N N . TYR A 1 202 ? 5.451 -5.431 22.699 1.00 79.12 202 TYR A N 1
ATOM 1589 C CA . TYR A 1 202 ? 4.628 -6.066 23.712 1.00 79.12 202 TYR A CA 1
ATOM 1590 C C . TYR A 1 202 ? 5.479 -6.826 24.734 1.00 79.12 202 TYR A C 1
ATOM 1592 O O . TYR A 1 202 ? 6.155 -7.794 24.408 1.00 79.12 202 TYR A O 1
ATOM 1600 N N . ASN A 1 203 ? 5.379 -6.447 26.009 1.00 77.31 203 ASN A N 1
ATOM 1601 C CA . ASN A 1 203 ? 6.147 -7.063 27.098 1.00 77.31 203 ASN A CA 1
ATOM 1602 C C . ASN A 1 203 ? 5.577 -8.405 27.614 1.00 77.31 203 ASN A C 1
ATOM 1604 O O . ASN A 1 203 ? 6.004 -8.884 28.661 1.00 77.31 203 ASN A O 1
ATOM 1608 N N . GLY A 1 204 ? 4.565 -8.980 26.952 1.00 77.31 204 GLY A N 1
ATOM 1609 C CA . GLY A 1 204 ? 3.962 -10.270 27.316 1.00 77.31 204 GLY A CA 1
ATOM 1610 C C . GLY A 1 204 ? 3.002 -10.259 28.516 1.00 77.31 204 GLY A C 1
ATOM 1611 O O . GLY A 1 204 ? 2.277 -11.232 28.720 1.00 77.31 204 GLY A O 1
ATOM 1612 N N . ILE A 1 205 ? 2.969 -9.178 29.304 1.00 78.69 205 ILE A N 1
ATOM 1613 C CA . ILE A 1 205 ? 2.160 -9.071 30.534 1.00 78.69 205 ILE A CA 1
ATOM 1614 C C . ILE A 1 205 ? 1.057 -8.019 30.386 1.00 78.69 205 ILE A C 1
ATOM 1616 O O . ILE A 1 205 ? 0.004 -8.136 31.014 1.00 78.69 205 ILE A O 1
ATOM 1620 N N . ASP A 1 206 ? 1.272 -6.998 29.555 1.00 80.19 206 ASP A N 1
ATOM 1621 C CA . ASP A 1 206 ? 0.320 -5.910 29.356 1.00 80.19 206 ASP A CA 1
ATOM 1622 C C . ASP A 1 206 ? -1.032 -6.458 28.832 1.00 80.19 206 ASP A C 1
ATOM 1624 O O . ASP A 1 206 ? -1.120 -7.231 27.878 1.00 80.19 206 ASP A O 1
ATOM 1628 N N . ARG A 1 207 ? -2.125 -6.129 29.522 1.00 85.06 207 ARG A N 1
ATOM 1629 C CA . ARG A 1 207 ? -3.492 -6.555 29.161 1.00 85.06 207 ARG A CA 1
ATOM 1630 C C . ARG A 1 207 ? -4.328 -5.402 28.621 1.00 85.06 207 ARG A C 1
ATOM 1632 O O . ARG A 1 207 ? -5.540 -5.542 28.462 1.00 85.06 207 ARG A O 1
ATOM 1639 N N . SER A 1 208 ? -3.702 -4.261 28.343 1.00 87.81 208 SER A N 1
ATOM 1640 C CA . SER A 1 208 ? -4.379 -3.060 27.861 1.00 87.81 208 SER A CA 1
ATOM 1641 C C . SER A 1 208 ? -5.134 -3.314 26.557 1.00 87.81 208 SER A C 1
ATOM 1643 O O . SER A 1 208 ? -6.310 -2.966 26.481 1.00 87.81 208 SER A O 1
ATOM 1645 N N . VAL A 1 209 ? -4.533 -4.001 25.578 1.00 91.50 209 VAL A N 1
ATOM 1646 C CA . VAL A 1 209 ? -5.211 -4.373 24.322 1.00 91.50 209 VAL A CA 1
ATOM 1647 C C . VAL A 1 209 ? -6.454 -5.223 24.593 1.00 91.50 209 VAL A C 1
ATOM 1649 O O . VAL A 1 209 ? -7.545 -4.862 24.151 1.00 91.50 209 VAL A O 1
ATOM 1652 N N . ASP A 1 210 ? -6.325 -6.299 25.376 1.00 92.12 210 ASP A N 1
ATOM 1653 C CA . ASP A 1 210 ? -7.448 -7.183 25.720 1.00 92.12 210 ASP A CA 1
ATOM 1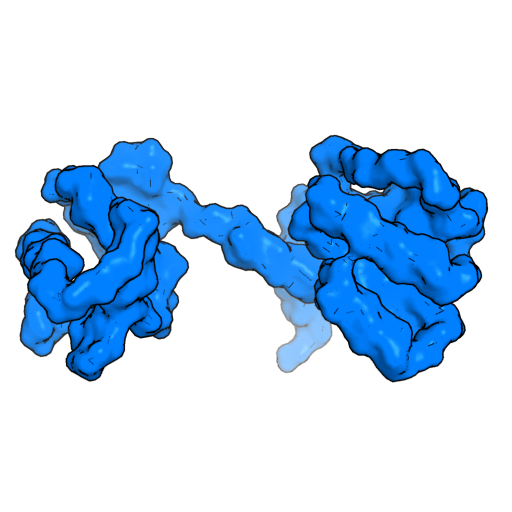654 C C . ASP A 1 210 ? -8.585 -6.392 26.422 1.00 92.12 210 ASP A C 1
ATOM 1656 O O . ASP A 1 210 ? -9.773 -6.577 26.131 1.00 92.12 210 ASP A O 1
ATOM 1660 N N . MET A 1 211 ? -8.227 -5.454 27.310 1.00 94.38 211 MET A N 1
ATOM 1661 C CA . MET A 1 211 ? -9.162 -4.550 27.988 1.00 94.38 211 MET A CA 1
ATOM 1662 C C . MET A 1 211 ? -9.873 -3.607 27.005 1.00 94.38 211 MET A C 1
ATOM 1664 O O . MET A 1 211 ? -11.094 -3.452 27.093 1.00 94.38 211 MET A O 1
ATOM 1668 N N . TYR A 1 212 ? -9.152 -2.976 26.073 1.00 95.44 212 TYR A N 1
ATOM 1669 C CA . TYR A 1 212 ? -9.753 -2.075 25.085 1.00 95.44 212 TYR A CA 1
ATOM 1670 C C . TYR A 1 212 ? -10.653 -2.820 24.102 1.00 95.44 212 TYR A C 1
ATOM 1672 O O . TYR A 1 212 ? -11.728 -2.315 23.789 1.00 95.44 212 TYR A O 1
ATOM 1680 N N . ILE A 1 213 ? -10.300 -4.046 23.700 1.00 96.06 213 ILE A N 1
ATOM 1681 C CA . ILE A 1 213 ? -11.195 -4.910 22.918 1.00 96.06 213 ILE A CA 1
ATOM 1682 C C . ILE A 1 213 ? -12.492 -5.176 23.685 1.00 96.06 213 ILE A C 1
ATOM 1684 O O . ILE A 1 213 ? -13.579 -5.053 23.125 1.00 96.06 213 ILE A O 1
ATOM 1688 N N . SER A 1 214 ? -12.405 -5.499 24.978 1.00 95.31 214 SER A N 1
ATOM 1689 C CA . SER A 1 214 ? -13.590 -5.722 25.817 1.00 95.31 214 SER A CA 1
ATOM 1690 C C . SER A 1 214 ? -14.483 -4.475 25.909 1.00 95.31 214 SER A C 1
ATOM 1692 O O . SER A 1 214 ? -15.707 -4.574 25.803 1.00 95.31 214 SER A O 1
ATOM 1694 N N . ARG A 1 215 ? -13.887 -3.282 26.044 1.00 95.81 215 ARG A N 1
ATOM 1695 C CA . ARG A 1 215 ? -14.624 -2.006 26.055 1.00 95.81 215 ARG A CA 1
ATOM 1696 C C . ARG A 1 215 ? -15.266 -1.697 24.706 1.00 95.81 215 ARG A C 1
ATOM 1698 O O . ARG A 1 215 ? -16.444 -1.349 24.681 1.00 95.81 215 ARG A O 1
ATOM 1705 N N . LEU A 1 216 ? -14.528 -1.863 23.608 1.00 96.88 216 LEU A N 1
ATOM 1706 C CA . LEU A 1 216 ? -15.044 -1.674 22.253 1.00 96.88 216 LEU A CA 1
ATOM 1707 C C . LEU A 1 216 ? -16.222 -2.607 21.983 1.00 96.88 216 LEU A C 1
ATOM 1709 O O . LEU A 1 216 ? -17.268 -2.132 21.560 1.00 96.88 216 LEU A O 1
ATOM 1713 N N . ARG A 1 217 ? -16.116 -3.895 22.327 1.00 96.06 217 ARG A N 1
ATOM 1714 C CA . ARG A 1 217 ? -17.225 -4.850 22.188 1.00 96.06 217 ARG A CA 1
ATOM 1715 C C . ARG A 1 217 ? -18.493 -4.386 22.901 1.00 96.06 217 ARG A C 1
ATOM 1717 O O . ARG A 1 217 ? -19.559 -4.369 22.298 1.00 96.06 217 ARG A O 1
ATOM 1724 N N . LYS A 1 218 ? -18.379 -3.922 24.151 1.00 94.75 218 LYS A N 1
ATOM 1725 C CA . LYS A 1 218 ? -19.525 -3.369 24.895 1.00 94.75 218 LYS A CA 1
ATOM 1726 C C . LYS A 1 218 ? -20.122 -2.136 24.214 1.00 94.75 218 LYS A C 1
ATOM 1728 O O . LYS A 1 218 ? -21.337 -2.050 24.093 1.00 94.75 218 LYS A O 1
ATOM 1733 N N . LYS A 1 219 ? -19.282 -1.200 23.765 1.00 94.62 219 LYS A N 1
ATOM 1734 C CA . LYS A 1 219 ? -19.716 0.050 23.115 1.00 94.62 219 LYS A CA 1
ATOM 1735 C C . LYS A 1 219 ? -20.351 -0.179 21.744 1.00 94.62 219 LYS A C 1
ATOM 1737 O O . LYS A 1 219 ? -21.293 0.516 21.386 1.00 94.62 219 LYS A O 1
ATOM 1742 N N . LEU A 1 220 ? -19.843 -1.158 21.002 1.00 94.25 220 LEU A N 1
ATOM 1743 C CA . LEU A 1 220 ? -20.326 -1.533 19.677 1.00 94.25 220 LEU A CA 1
ATOM 1744 C C . LEU A 1 220 ? -21.473 -2.549 19.735 1.00 94.25 220 LEU A C 1
ATOM 1746 O O . LEU A 1 220 ? -22.031 -2.878 18.695 1.00 94.25 220 LEU A O 1
ATOM 1750 N N . GLY A 1 221 ? -21.832 -3.070 20.912 1.00 91.69 221 GLY A N 1
ATOM 1751 C CA . GLY A 1 221 ? -22.819 -4.146 21.035 1.00 91.69 221 GLY A CA 1
ATOM 1752 C C . GLY A 1 221 ? -22.380 -5.458 20.370 1.00 91.69 221 GLY A C 1
ATOM 1753 O O . GLY A 1 221 ? -23.224 -6.224 19.921 1.00 91.69 221 GLY A O 1
ATOM 1754 N N . ASP A 1 222 ? -21.072 -5.703 20.274 1.00 91.75 222 ASP A N 1
ATOM 1755 C CA . ASP A 1 222 ? -20.488 -6.904 19.672 1.00 91.75 222 ASP A CA 1
ATOM 1756 C C . ASP A 1 222 ? -20.314 -8.000 20.735 1.00 91.75 222 ASP A C 1
ATOM 1758 O O . ASP A 1 222 ? -19.619 -7.820 21.742 1.00 91.75 222 ASP A O 1
ATOM 1762 N N . CYS A 1 223 ? -20.978 -9.140 20.544 1.00 89.00 223 CYS A N 1
ATOM 1763 C CA . CYS A 1 223 ? -21.007 -10.214 21.532 1.00 89.00 223 CYS A CA 1
ATOM 1764 C C . CYS A 1 223 ? -19.729 -11.068 21.451 1.00 89.00 223 CYS A C 1
ATOM 1766 O O . CYS A 1 223 ? -19.468 -11.660 20.409 1.00 89.00 223 CYS A O 1
ATOM 1768 N N . PRO A 1 224 ? -18.964 -11.266 22.544 1.00 84.31 224 PRO A N 1
ATOM 1769 C CA . PRO A 1 224 ? -17.773 -12.120 22.506 1.00 84.31 224 PRO A CA 1
ATOM 1770 C C . PRO A 1 224 ? -18.048 -13.584 22.124 1.00 84.31 224 PRO A C 1
ATOM 1772 O O . PRO A 1 224 ? -17.156 -14.243 21.595 1.00 84.31 224 PRO A O 1
ATOM 1775 N N . ALA A 1 225 ? -19.248 -14.100 22.420 1.00 85.75 225 ALA A N 1
ATOM 1776 C CA . ALA A 1 225 ? -19.645 -15.470 22.085 1.00 85.75 225 ALA A CA 1
ATOM 1777 C C . ALA A 1 225 ? -20.014 -15.633 20.601 1.00 85.75 225 ALA A C 1
ATOM 1779 O O . ALA A 1 225 ? -19.834 -16.711 20.045 1.00 85.75 225 ALA A O 1
ATOM 1780 N N . HIS A 1 226 ? -20.487 -14.556 19.967 1.00 87.81 226 HIS A N 1
ATOM 1781 C CA . HIS A 1 226 ? -20.872 -14.510 18.556 1.00 87.81 226 HIS A CA 1
ATOM 1782 C C . HIS A 1 226 ? -20.361 -13.198 17.941 1.00 87.81 226 HIS A C 1
ATOM 1784 O O . HIS A 1 226 ? -21.157 -12.286 17.712 1.00 87.81 226 HIS A O 1
ATOM 1790 N N . PRO A 1 227 ? -19.033 -13.058 17.755 1.00 87.69 227 PRO A N 1
ATOM 1791 C CA . PRO A 1 227 ? -18.450 -11.801 17.313 1.00 87.69 227 PRO A CA 1
ATOM 1792 C C . PRO A 1 227 ? -18.800 -11.554 15.848 1.00 87.69 227 PRO A C 1
ATOM 1794 O O . PRO A 1 227 ? -18.466 -12.370 14.987 1.00 87.69 227 PRO A O 1
ATOM 1797 N N . THR A 1 228 ? -19.438 -10.422 15.573 1.00 90.69 228 THR A N 1
ATOM 1798 C CA . THR A 1 228 ? -19.728 -9.958 14.212 1.00 90.69 228 THR A CA 1
ATOM 1799 C C . THR A 1 228 ? -18.721 -8.924 13.738 1.00 90.69 228 THR A C 1
ATOM 1801 O O . THR A 1 228 ? -18.631 -8.716 12.541 1.00 90.69 228 THR A O 1
ATOM 1804 N N . LEU A 1 229 ? -17.989 -8.284 14.661 1.00 94.00 229 LEU A N 1
ATOM 1805 C CA . LEU A 1 229 ? -16.989 -7.258 14.346 1.00 94.00 229 LEU A CA 1
ATOM 1806 C C . LEU A 1 229 ? -15.591 -7.640 14.830 1.00 94.00 229 LEU A C 1
ATOM 1808 O O . LEU A 1 229 ? -14.647 -7.711 14.052 1.00 94.00 229 LEU A O 1
ATOM 1812 N N . LEU A 1 230 ? -15.424 -7.900 16.127 1.00 96.06 230 LEU A N 1
ATOM 1813 C CA . LEU A 1 230 ? -14.112 -8.121 16.731 1.00 96.06 230 LEU A CA 1
ATOM 1814 C C . LEU A 1 230 ? -13.984 -9.575 17.168 1.00 96.06 230 LEU A C 1
ATOM 1816 O O . LEU A 1 230 ? -14.412 -9.955 18.262 1.00 96.06 230 LEU A O 1
ATOM 1820 N N . LYS A 1 231 ? -13.328 -10.402 16.356 1.00 94.88 231 LYS A N 1
ATOM 1821 C CA . LYS A 1 231 ? -13.088 -11.818 16.654 1.00 94.88 231 LYS A CA 1
ATOM 1822 C C . LYS A 1 231 ? -11.735 -12.019 17.329 1.00 94.88 231 LYS A C 1
ATOM 1824 O O . LYS A 1 231 ? -10.723 -11.449 16.936 1.00 94.88 231 LYS A O 1
ATOM 1829 N N . THR A 1 232 ? -11.711 -12.849 18.369 1.00 95.00 232 THR A N 1
ATOM 1830 C CA . THR A 1 232 ? -10.456 -13.281 19.002 1.00 95.00 232 THR A CA 1
ATOM 1831 C C . THR A 1 232 ? -9.947 -14.537 18.312 1.00 95.00 232 THR A C 1
ATOM 1833 O O . THR A 1 232 ? -10.667 -15.534 18.256 1.00 95.00 232 THR A O 1
ATOM 1836 N N . ILE A 1 233 ? -8.692 -14.509 17.866 1.00 94.88 233 ILE A N 1
ATOM 1837 C CA . ILE A 1 233 ? -7.955 -15.697 17.436 1.00 94.88 233 ILE A CA 1
ATOM 1838 C C . ILE A 1 233 ? -7.038 -16.091 18.594 1.00 94.88 233 ILE A C 1
ATOM 1840 O O . ILE A 1 233 ? -6.155 -15.332 18.998 1.00 94.88 233 ILE A O 1
ATOM 1844 N N . ARG A 1 234 ? -7.329 -17.232 19.228 1.00 88.19 234 ARG A N 1
ATOM 1845 C CA . ARG A 1 234 ? -6.598 -17.681 20.423 1.00 88.19 234 ARG A CA 1
ATOM 1846 C C . ARG A 1 234 ? -5.137 -17.946 20.056 1.00 88.19 234 ARG A C 1
ATOM 1848 O O . ARG A 1 234 ? -4.887 -18.607 19.063 1.00 88.19 234 ARG A O 1
ATOM 1855 N N . GLY A 1 235 ? -4.203 -17.452 20.866 1.00 86.19 235 GLY A N 1
ATOM 1856 C CA . GLY A 1 235 ? -2.763 -17.548 20.594 1.00 86.19 235 GLY A CA 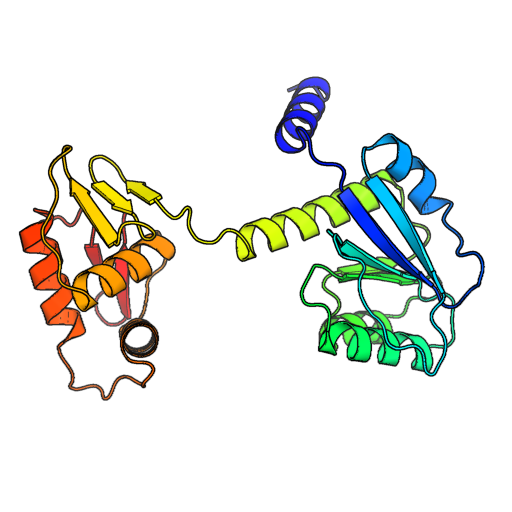1
ATOM 1857 C C . GLY A 1 235 ? -2.238 -16.422 19.703 1.00 86.19 235 GLY A C 1
ATOM 1858 O O . GLY A 1 235 ? -1.230 -15.819 20.049 1.00 86.19 235 GLY A O 1
ATOM 1859 N N . ASP A 1 236 ? -2.982 -16.049 18.661 1.00 88.88 236 ASP A N 1
ATOM 1860 C CA . ASP A 1 236 ? -2.436 -15.183 17.608 1.00 88.88 236 ASP A CA 1
ATOM 1861 C C . ASP A 1 236 ? -2.771 -13.701 17.808 1.00 88.88 236 ASP A C 1
ATOM 1863 O O . ASP A 1 236 ? -1.893 -12.843 17.734 1.00 88.88 236 ASP A O 1
ATOM 1867 N N . GLY A 1 237 ? -4.025 -13.364 18.133 1.00 93.62 237 GLY A N 1
ATOM 1868 C CA . GLY A 1 237 ? -4.425 -11.959 18.231 1.00 93.62 237 GLY A CA 1
ATOM 1869 C C . GLY A 1 237 ? -5.904 -11.696 17.980 1.00 93.62 237 GLY A C 1
ATOM 1870 O O . GLY A 1 237 ? -6.782 -12.363 18.542 1.00 93.62 237 GLY A O 1
ATOM 1871 N N . TYR A 1 238 ? -6.171 -10.673 17.172 1.00 96.12 238 TYR A N 1
ATOM 1872 C CA . TYR A 1 238 ? -7.511 -10.170 16.893 1.00 96.12 238 TYR A CA 1
ATOM 1873 C C . TYR A 1 238 ? -7.739 -10.015 15.397 1.00 96.12 238 TYR A C 1
ATOM 1875 O O . TYR A 1 238 ? -6.838 -9.661 14.649 1.00 96.12 238 TYR A O 1
ATOM 1883 N N . LEU A 1 239 ? -8.970 -10.277 14.980 1.00 94.25 239 LEU A N 1
ATOM 1884 C CA . LEU A 1 239 ? -9.423 -10.129 13.610 1.00 94.25 239 LEU A CA 1
ATOM 1885 C C . LEU A 1 239 ? -10.623 -9.191 13.610 1.00 94.25 239 LEU A C 1
ATOM 1887 O O . LEU A 1 239 ? -11.594 -9.430 14.334 1.00 94.25 239 LEU A O 1
ATOM 1891 N N . PHE A 1 240 ? -10.559 -8.157 12.780 1.00 96.12 240 PHE A N 1
ATOM 1892 C CA . PHE A 1 240 ? -11.745 -7.403 12.415 1.00 96.12 240 PHE A CA 1
ATOM 1893 C C . PHE A 1 240 ? -12.463 -8.153 11.291 1.00 96.12 240 PHE A C 1
ATOM 1895 O O . PHE A 1 240 ? -11.919 -8.327 10.198 1.00 96.12 240 PHE A O 1
ATOM 1902 N N . VAL A 1 241 ? -13.654 -8.654 11.597 1.00 85.06 241 VAL A N 1
ATOM 1903 C CA . VAL A 1 241 ? -14.555 -9.332 10.665 1.00 85.06 241 VAL A CA 1
ATOM 1904 C C . VAL A 1 241 ? -15.604 -8.296 10.289 1.00 85.06 241 VAL A C 1
ATOM 1906 O O . VAL A 1 241 ? -16.266 -7.766 11.171 1.00 85.06 241 VAL A O 1
ATOM 1909 N N . GLY A 1 242 ? -15.680 -7.934 9.016 1.00 65.44 242 GLY A N 1
ATOM 1910 C CA . GLY A 1 242 ? -16.621 -6.946 8.499 1.00 65.44 242 GLY A CA 1
ATOM 1911 C C . GLY A 1 242 ? -17.317 -7.478 7.270 1.00 65.44 242 GLY A C 1
ATOM 1912 O O . GLY A 1 242 ? -16.624 -8.173 6.493 1.00 65.44 242 GLY A O 1
#